Protein AF-A0A845ZPQ0-F1 (afdb_monomer_lite)

Secondary structure (DSSP, 8-state):
--HHHHHHHHHHHHHHHHS-S---S--TTHHHHT-EEEETTEEEEHHHHHHHHHHHHHSSSEEE-TTS-EEEHHHHHHHHHTT-S-TTTSS-EE---HHHHHHTT--SS--EE-HHHHHTSTHHHHHHHHHHHHHTTPPPPHHHHHHHHHHHHHHHHHTTTT-S----BPPSS-TTSPPB-GGGGGGTS-HHHHHHHHHHHHHHHHHHHH-TT--SHHHHHHHHHHHHHHHHH-TTTSPPHHHHHHHHHHHHH-HHHHHHHHHHHHHHHHHHHHHHHTTTS--

Foldseek 3Di:
DPVVVVLVVVVVVVVVVLDPPPDPDDALCPLQQLQWFADPLDTAGVVVVLQVLLCLFQVDQWDADPVRDIDGSSLVLLCQQLVLDPQQFDQRGADQDQVLCVVFVHDNPDGGGGNVSCVVTPLVVLQVVLVVCVVVVHDDDPSSVSSVSSVVSSVSSVCRGNDQFGFRADAAPDLSDGGGGLVCNVVHDPCVLSVQLVVLVVVLSVVCSVPSPSRDNVNSVSSNSNSVSRCVSHVPNRDDSVVNVVNSVCVVSPCVVCVVVVVVVVVVSVVVVVVVVVVPPPD

Radius of gyration: 24.52 Å; chains: 1; bounding box: 54×73×52 Å

pLDDT: mean 88.42, std 12.94, range [41.59, 98.5]

Sequence (283 aa):
MKPLQLLIGLCLGIVILIIPPTQLQPSPLDPLQTLAVQLDGRKKPLDTVARETVAKIHGSTNYRLENNQTLNYLQTYLSLWFNNRDWNQEPFILLTYRPLKEKIGLDLERKYFSFRELVSSNLGAIVLEANQKQADNIELTRDEREALTIEDRLALMLRTVGTDTLPLVPHPSDSKGTWVSILQSQQYYTNEQITPLQQSYQTLKQAYRLDPLLTTLEVGQVAETLHQELAALSPEIYPKDSVLQREVNFSSFRPFSKAWKIYAIALLVLLLGLSFKQFDLYS

Structure (mmCIF, N/CA/C/O backbone):
data_AF-A0A845ZPQ0-F1
#
_entry.id   AF-A0A845ZPQ0-F1
#
loop_
_atom_site.group_PDB
_atom_site.id
_atom_site.type_symbol
_atom_site.label_atom_id
_atom_site.label_alt_id
_atom_site.label_comp_id
_atom_site.label_asym_id
_atom_site.label_entity_id
_atom_site.label_seq_id
_atom_site.pdbx_PDB_ins_code
_atom_site.Cartn_x
_atom_site.Cartn_y
_atom_site.Cartn_z
_atom_site.occupancy
_atom_site.B_iso_or_equiv
_atom_site.auth_seq_id
_atom_site.auth_comp_id
_atom_site.auth_asym_id
_atom_site.auth_atom_id
_atom_site.pdbx_PDB_model_num
ATOM 1 N N . MET A 1 1 ? -15.497 48.420 -22.949 1.00 53.84 1 MET A N 1
ATOM 2 C CA . MET A 1 1 ? -14.969 47.069 -23.262 1.00 53.84 1 MET A CA 1
ATOM 3 C C . MET A 1 1 ? -16.150 46.126 -23.370 1.00 53.84 1 MET A C 1
ATOM 5 O O . MET A 1 1 ? -17.031 46.217 -22.525 1.00 53.84 1 MET A O 1
ATOM 9 N N . LYS A 1 2 ? -16.235 45.298 -24.421 1.00 66.81 2 LYS A N 1
ATOM 10 C CA . LYS A 1 2 ? -17.411 44.433 -24.618 1.00 66.81 2 LYS A CA 1
ATOM 11 C C . LYS A 1 2 ? -17.522 43.483 -23.413 1.00 66.81 2 LYS A C 1
ATOM 13 O O . LYS A 1 2 ? -16.505 42.872 -23.083 1.00 66.81 2 LYS A O 1
ATOM 18 N N . PRO A 1 3 ? -18.696 43.323 -22.775 1.00 64.69 3 PRO A N 1
ATOM 19 C CA . PRO A 1 3 ? -18.861 42.475 -21.585 1.00 64.69 3 PRO A CA 1
ATOM 20 C C . PRO A 1 3 ? -18.338 41.046 -21.812 1.00 64.69 3 PRO A C 1
ATOM 22 O O . PRO A 1 3 ? -17.768 40.439 -20.912 1.00 64.69 3 PRO A O 1
ATOM 25 N N . LEU A 1 4 ? -18.396 40.568 -23.059 1.00 63.53 4 LEU A N 1
ATOM 26 C CA . LEU A 1 4 ? -17.816 39.304 -23.513 1.00 63.53 4 LEU A CA 1
ATOM 27 C C . LEU A 1 4 ? -16.291 39.190 -23.299 1.00 63.53 4 LEU A C 1
ATOM 29 O O . LEU A 1 4 ? -15.809 38.140 -22.893 1.00 63.53 4 LEU A O 1
ATOM 33 N N . GLN A 1 5 ? -15.520 40.255 -23.540 1.00 63.31 5 GLN A N 1
ATOM 34 C CA . GLN A 1 5 ? -14.059 40.250 -23.358 1.00 63.31 5 GLN A CA 1
ATOM 35 C C . GLN A 1 5 ? -13.670 40.217 -21.876 1.00 63.31 5 GLN A C 1
ATOM 37 O O . GLN A 1 5 ? -12.667 39.606 -21.517 1.00 63.31 5 GLN A O 1
ATOM 42 N N . LEU A 1 6 ? -14.485 40.834 -21.016 1.00 68.62 6 LEU A N 1
ATOM 43 C CA . LEU A 1 6 ? -14.285 40.825 -19.568 1.00 68.62 6 LEU A CA 1
ATOM 44 C C . LEU A 1 6 ? -14.625 39.447 -18.981 1.00 68.62 6 LEU A C 1
ATOM 46 O O . LEU A 1 6 ? -13.882 38.941 -18.148 1.00 68.62 6 LEU A O 1
ATOM 50 N N . LEU A 1 7 ? -15.673 38.795 -19.492 1.00 65.12 7 LEU A N 1
ATOM 51 C CA . LEU A 1 7 ? -16.074 37.438 -19.103 1.00 65.12 7 LEU A CA 1
ATOM 52 C C . LEU A 1 7 ? -15.043 36.383 -19.543 1.00 65.12 7 LEU A C 1
ATOM 54 O O . LEU A 1 7 ? -14.657 35.534 -18.745 1.00 65.12 7 LEU A O 1
ATOM 58 N N . ILE A 1 8 ? -14.517 36.490 -20.770 1.00 71.44 8 ILE A N 1
ATOM 59 C CA . ILE A 1 8 ? -13.425 35.632 -21.266 1.00 71.44 8 ILE A CA 1
ATOM 60 C C . ILE A 1 8 ? -12.137 35.860 -20.460 1.00 71.44 8 ILE A C 1
ATOM 62 O O . ILE A 1 8 ? -11.488 34.892 -20.066 1.00 71.44 8 ILE A O 1
ATOM 66 N N . GLY A 1 9 ? -11.787 37.119 -20.172 1.00 70.19 9 GLY A N 1
ATOM 67 C CA . GLY A 1 9 ? -10.622 37.462 -19.353 1.00 70.19 9 GLY A CA 1
ATOM 68 C C . GLY A 1 9 ? -10.728 36.947 -17.915 1.00 70.19 9 GLY A C 1
ATOM 69 O O . GLY A 1 9 ? -9.751 36.437 -17.373 1.00 70.19 9 GLY A O 1
ATOM 70 N N . LEU A 1 10 ? -11.924 36.998 -17.321 1.00 67.81 10 LEU A N 1
ATOM 71 C CA . LEU A 1 10 ? -12.192 36.465 -15.987 1.00 67.81 10 LEU A CA 1
ATOM 72 C C . LEU A 1 10 ? -12.121 34.930 -15.975 1.00 67.81 10 LEU A C 1
ATOM 74 O O . LEU A 1 10 ? -11.462 34.362 -15.109 1.00 67.81 10 LEU A O 1
ATOM 78 N N . CYS A 1 11 ? -12.710 34.253 -16.968 1.00 65.69 11 CYS A N 1
ATOM 79 C CA . CYS A 1 11 ? -12.594 32.801 -17.121 1.00 65.69 11 CYS A CA 1
ATOM 80 C C . CYS A 1 11 ? -11.135 32.350 -17.302 1.00 65.69 11 CYS A C 1
ATOM 82 O O . CYS A 1 11 ? -10.709 31.414 -16.629 1.00 65.69 11 CYS A O 1
ATOM 84 N N . LEU A 1 12 ? -10.348 33.029 -18.145 1.00 67.38 12 LEU A N 1
ATOM 85 C CA . LEU A 1 12 ? -8.919 32.736 -18.330 1.00 67.38 12 LEU A CA 1
ATOM 86 C C . LEU A 1 12 ? -8.101 33.004 -17.058 1.00 67.38 12 LEU A C 1
ATOM 88 O O . LEU A 1 12 ? -7.270 32.178 -16.684 1.00 67.38 12 LEU A O 1
ATOM 92 N N . GLY A 1 13 ? -8.369 34.108 -16.356 1.00 65.50 13 GLY A N 1
ATOM 93 C CA . GLY A 1 13 ? -7.716 34.430 -15.085 1.00 65.50 13 GLY A CA 1
ATOM 94 C C . GLY A 1 13 ? -8.013 33.406 -13.987 1.00 65.50 13 GLY A C 1
ATOM 95 O O . GLY A 1 13 ? -7.122 33.035 -13.226 1.00 65.50 13 GLY A O 1
ATOM 96 N N . ILE A 1 14 ? -9.239 32.878 -13.944 1.00 64.81 14 ILE A N 1
ATOM 97 C CA . ILE A 1 14 ? -9.632 31.830 -12.998 1.00 64.81 14 ILE A CA 1
ATOM 98 C C . ILE A 1 14 ? -8.988 30.480 -13.348 1.00 64.81 14 ILE A C 1
ATOM 100 O O . ILE A 1 14 ? -8.554 29.767 -12.445 1.00 64.81 14 ILE A O 1
ATOM 104 N N . VAL A 1 15 ? -8.866 30.135 -14.635 1.00 62.09 15 VAL A N 1
ATOM 105 C CA . VAL A 1 15 ? -8.145 28.925 -15.074 1.00 62.09 15 VAL A CA 1
ATOM 106 C C . VAL A 1 15 ? -6.680 28.972 -14.628 1.00 62.09 15 VAL A C 1
ATOM 108 O O . VAL A 1 15 ? -6.173 27.975 -14.117 1.00 62.09 15 VAL A O 1
ATOM 111 N N . ILE A 1 16 ? -6.027 30.135 -14.724 1.00 59.47 16 ILE A N 1
ATOM 112 C CA . ILE A 1 16 ? -4.646 30.338 -14.255 1.00 59.47 16 ILE A CA 1
ATOM 113 C C . ILE A 1 16 ? -4.545 30.227 -12.722 1.00 59.47 16 ILE A C 1
ATOM 115 O O . ILE A 1 16 ? -3.589 29.652 -12.214 1.00 59.47 16 ILE A O 1
ATOM 119 N N . LEU A 1 17 ? -5.546 30.701 -11.972 1.00 57.03 17 LEU A N 1
ATOM 120 C CA . LEU A 1 17 ? -5.576 30.625 -10.501 1.00 57.03 17 LEU A CA 1
ATOM 121 C C . LEU A 1 17 ? -5.825 29.207 -9.949 1.00 57.03 17 LEU A C 1
ATOM 123 O O . LEU A 1 17 ? -5.511 28.932 -8.791 1.00 57.03 17 LEU A O 1
ATOM 127 N N . ILE A 1 18 ? -6.396 28.306 -10.755 1.00 58.09 18 ILE A N 1
ATOM 128 C CA . ILE A 1 18 ? -6.691 26.915 -10.364 1.00 58.09 18 ILE A CA 1
ATOM 129 C C . ILE A 1 18 ? -5.504 25.973 -10.642 1.00 58.09 18 ILE A C 1
A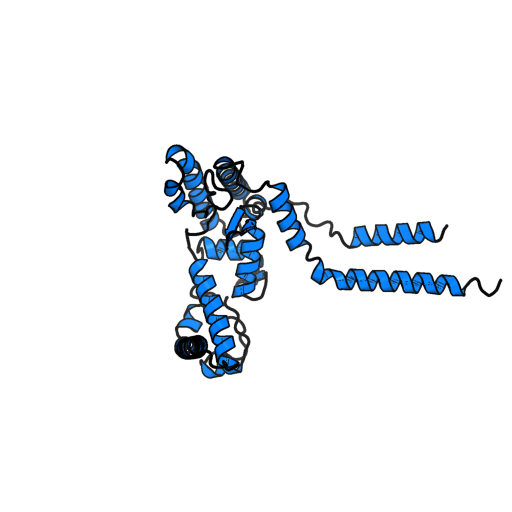TOM 131 O O . ILE A 1 18 ? -5.444 24.885 -10.057 1.00 58.09 18 ILE A O 1
ATOM 135 N N . ILE A 1 19 ? -4.549 26.380 -11.486 1.00 53.81 19 ILE A N 1
ATOM 136 C CA . ILE A 1 19 ? -3.322 25.627 -11.770 1.00 53.81 19 ILE A CA 1
ATOM 137 C C . ILE A 1 19 ? -2.217 26.164 -10.845 1.00 53.81 19 ILE A C 1
ATOM 139 O O . ILE A 1 19 ? -1.648 27.216 -11.129 1.00 53.81 19 ILE A O 1
ATOM 143 N N . PRO A 1 20 ? -1.902 25.501 -9.717 1.00 50.31 20 PRO A N 1
ATOM 144 C CA . PRO A 1 20 ? -0.792 25.943 -8.886 1.00 50.31 20 PRO A CA 1
ATOM 145 C C . PRO A 1 20 ? 0.520 25.842 -9.690 1.00 50.31 20 PRO A C 1
ATOM 147 O O . PRO A 1 20 ? 0.783 24.786 -10.267 1.00 50.31 20 PRO A O 1
ATOM 150 N N . PRO A 1 21 ? 1.375 26.882 -9.710 1.00 46.81 21 PRO A N 1
ATOM 151 C CA . PRO A 1 21 ? 2.660 26.862 -10.422 1.00 46.81 21 PRO A CA 1
ATOM 152 C C . PRO A 1 21 ? 3.730 25.962 -9.767 1.00 46.81 21 PRO A C 1
ATOM 154 O O . PRO A 1 21 ? 4.903 26.020 -10.120 1.00 46.81 21 PRO A O 1
ATOM 157 N N . THR A 1 22 ? 3.358 25.115 -8.810 1.00 45.69 22 THR A N 1
ATOM 158 C CA . THR A 1 22 ? 4.279 24.336 -7.975 1.00 45.69 22 THR A CA 1
ATOM 159 C C . THR A 1 22 ? 4.186 22.836 -8.256 1.00 45.69 22 THR A C 1
ATOM 161 O O . THR A 1 22 ? 3.804 22.064 -7.383 1.00 45.69 22 THR A O 1
ATOM 164 N N . GLN A 1 23 ? 4.538 22.410 -9.475 1.00 50.41 23 GLN A N 1
ATOM 165 C CA . GLN A 1 23 ? 4.791 20.993 -9.820 1.00 50.41 23 GLN A CA 1
ATOM 166 C C . GLN A 1 23 ? 5.894 20.820 -10.887 1.00 50.41 23 GLN A C 1
ATOM 168 O O . GLN A 1 23 ? 5.894 19.843 -11.622 1.00 50.41 23 GLN A O 1
ATOM 173 N N . LEU A 1 24 ? 6.822 21.775 -11.027 1.00 50.56 24 LEU A N 1
ATOM 174 C CA . LEU A 1 24 ? 7.826 21.747 -12.108 1.00 50.56 24 LEU A CA 1
ATOM 175 C C . LEU A 1 24 ? 9.214 21.248 -11.683 1.00 50.56 24 LEU A C 1
ATOM 177 O O . LEU A 1 24 ? 10.118 21.216 -12.513 1.00 50.56 24 LEU A O 1
ATOM 181 N N . GLN A 1 25 ? 9.408 20.871 -10.416 1.00 53.88 25 GLN A N 1
ATOM 182 C CA . GLN A 1 25 ? 10.648 20.216 -10.002 1.00 53.88 25 GLN A CA 1
ATOM 183 C C . GLN A 1 25 ? 10.452 18.700 -10.065 1.00 53.88 25 GLN A C 1
ATOM 185 O O . GLN A 1 25 ? 9.616 18.195 -9.311 1.00 53.88 25 GLN A O 1
ATOM 190 N N . PRO A 1 26 ? 11.181 17.992 -10.948 1.00 64.12 26 PRO A N 1
ATOM 191 C CA . PRO A 1 26 ? 11.085 16.545 -11.034 1.00 64.12 26 PRO A CA 1
ATOM 192 C C . PRO A 1 26 ? 11.537 15.935 -9.707 1.00 64.12 26 PRO A C 1
ATOM 194 O O . PRO A 1 26 ? 12.612 16.256 -9.191 1.00 64.12 26 PRO A O 1
ATOM 197 N N . SER A 1 27 ? 10.694 15.087 -9.129 1.00 75.50 27 SER A N 1
ATOM 198 C CA . SER A 1 27 ? 11.065 14.291 -7.970 1.00 75.50 27 SER A CA 1
ATOM 199 C C . SER A 1 27 ? 11.910 13.106 -8.439 1.00 75.50 27 SER A C 1
ATOM 201 O O . SER A 1 27 ? 11.563 12.481 -9.442 1.00 75.50 27 SER A O 1
ATOM 203 N N . PRO A 1 28 ? 12.946 12.688 -7.686 1.00 77.12 28 PRO A N 1
ATOM 204 C CA . PRO A 1 28 ? 13.611 11.406 -7.932 1.00 77.12 28 PRO A CA 1
ATOM 205 C C . PRO A 1 28 ? 12.646 10.204 -7.911 1.00 77.12 28 PRO A C 1
ATOM 207 O O . PRO A 1 28 ? 12.987 9.127 -8.385 1.00 77.12 28 PRO A O 1
ATOM 210 N N . LEU A 1 29 ? 11.433 10.381 -7.372 1.00 80.88 29 LEU A N 1
ATOM 211 C CA . LEU A 1 29 ? 10.376 9.373 -7.320 1.00 80.88 29 LEU A CA 1
ATOM 212 C C . LEU A 1 29 ? 9.470 9.333 -8.551 1.00 80.88 29 LEU A C 1
ATOM 214 O O . LEU A 1 29 ? 8.640 8.429 -8.641 1.00 80.88 29 LEU A O 1
ATOM 218 N N . ASP A 1 30 ? 9.570 10.298 -9.463 1.00 84.56 30 ASP A N 1
ATOM 219 C CA . ASP A 1 30 ? 8.660 10.393 -10.607 1.00 84.56 30 ASP A CA 1
ATOM 220 C C . ASP A 1 30 ? 8.684 9.134 -11.494 1.00 84.56 30 ASP A C 1
ATOM 222 O O . ASP A 1 30 ? 7.599 8.649 -11.820 1.00 84.56 30 ASP A O 1
ATOM 226 N N . PRO A 1 31 ? 9.845 8.505 -11.787 1.00 88.50 31 PRO A N 1
ATOM 227 C CA . PRO A 1 31 ? 9.864 7.239 -12.527 1.00 88.50 31 PRO A CA 1
ATOM 228 C C . PRO A 1 31 ? 9.135 6.099 -11.802 1.00 88.50 31 PRO A C 1
ATOM 230 O O . PRO A 1 31 ? 8.524 5.234 -12.429 1.00 88.50 31 PRO A O 1
ATOM 233 N N . LEU A 1 32 ? 9.143 6.108 -10.462 1.00 91.25 32 LEU A N 1
ATOM 234 C CA . LEU A 1 32 ? 8.421 5.110 -9.672 1.00 91.25 32 LEU A CA 1
ATOM 235 C C . LEU A 1 32 ? 6.911 5.323 -9.733 1.00 91.25 32 LEU A C 1
ATOM 237 O O . LEU A 1 32 ? 6.176 4.343 -9.683 1.00 91.25 32 LEU A O 1
ATOM 241 N N . GLN A 1 33 ? 6.426 6.564 -9.852 1.00 93.00 33 GLN A N 1
ATOM 242 C CA . GLN A 1 33 ? 4.985 6.847 -9.900 1.00 93.00 33 GLN A CA 1
ATOM 243 C C . GLN A 1 33 ? 4.301 6.116 -11.056 1.00 93.00 33 GLN A C 1
ATOM 245 O O . GLN A 1 33 ? 3.176 5.641 -10.886 1.00 93.00 33 GLN A O 1
ATOM 250 N N . THR A 1 34 ? 4.977 5.994 -12.200 1.00 94.50 34 THR A N 1
ATOM 251 C CA . THR A 1 34 ? 4.449 5.342 -13.401 1.00 94.50 34 THR A CA 1
ATOM 252 C C . THR A 1 34 ? 4.838 3.885 -13.563 1.00 94.50 34 THR A C 1
ATOM 254 O O . THR A 1 34 ? 4.471 3.300 -14.572 1.00 94.50 34 THR A O 1
ATOM 257 N N . LEU A 1 35 ? 5.477 3.245 -12.582 1.00 95.50 35 LEU A N 1
ATOM 258 C CA . LEU A 1 35 ? 5.621 1.788 -12.614 1.00 95.50 35 LEU A CA 1
ATOM 259 C C . LEU A 1 35 ? 4.241 1.129 -12.703 1.00 95.50 35 LEU A C 1
ATOM 261 O O . LEU A 1 35 ? 3.376 1.364 -11.856 1.00 95.50 35 LEU A O 1
ATOM 265 N N . ALA A 1 36 ? 4.013 0.324 -13.737 1.00 96.75 36 ALA A N 1
ATOM 266 C CA . ALA A 1 36 ? 2.747 -0.368 -13.906 1.00 96.75 36 ALA A CA 1
ATOM 267 C C . ALA A 1 36 ? 2.669 -1.560 -12.945 1.00 96.75 36 ALA A C 1
ATOM 269 O O . ALA A 1 36 ? 3.572 -2.388 -12.873 1.00 96.75 36 ALA A O 1
ATOM 270 N N . VAL A 1 37 ? 1.555 -1.659 -12.229 1.00 97.06 37 VAL A N 1
ATOM 271 C CA . VAL A 1 37 ? 1.227 -2.766 -11.330 1.00 97.06 37 VAL A CA 1
ATOM 272 C C . VAL A 1 37 ? -0.102 -3.358 -11.775 1.00 97.06 37 VAL A C 1
ATOM 274 O O . VAL A 1 37 ? -1.060 -2.614 -12.018 1.00 97.06 37 VAL A O 1
ATOM 277 N N . GLN A 1 38 ? -0.204 -4.684 -11.853 1.00 97.00 38 GLN A N 1
ATOM 278 C CA . GLN A 1 38 ?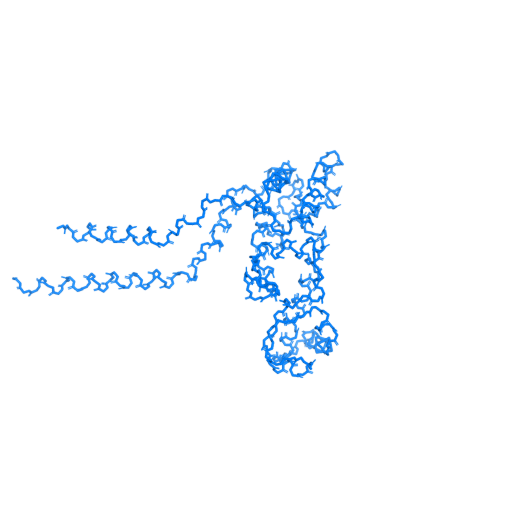 -1.477 -5.338 -12.154 1.00 97.00 38 GLN A CA 1
ATOM 279 C C . GLN A 1 38 ? -2.187 -5.799 -10.877 1.00 97.00 38 GLN A C 1
ATOM 281 O O . GLN A 1 38 ? -1.789 -6.777 -10.262 1.00 97.00 38 GLN A O 1
ATOM 286 N N . LEU A 1 39 ? -3.292 -5.157 -10.503 1.00 94.19 39 LEU A N 1
ATOM 287 C CA . LEU A 1 39 ? -4.151 -5.617 -9.404 1.00 94.19 39 LEU A CA 1
ATOM 288 C C . LEU A 1 39 ? -5.559 -5.870 -9.937 1.00 94.19 39 LEU A C 1
ATOM 290 O O . LEU A 1 39 ? -6.090 -5.044 -10.679 1.00 94.19 39 LEU A O 1
ATOM 294 N N . ASP A 1 40 ? -6.144 -7.016 -9.584 1.00 89.25 40 ASP A N 1
ATOM 295 C CA . ASP A 1 40 ? -7.476 -7.443 -10.038 1.00 89.25 40 ASP A CA 1
ATOM 296 C C . ASP A 1 40 ? -7.620 -7.407 -11.576 1.00 89.25 40 ASP A C 1
ATOM 298 O O . ASP A 1 40 ? -8.627 -6.974 -12.134 1.00 89.25 40 ASP A O 1
ATOM 302 N N . GLY A 1 41 ? -6.548 -7.780 -12.289 1.00 90.06 41 GLY A N 1
ATOM 303 C CA . GLY A 1 41 ? -6.457 -7.738 -13.755 1.00 90.06 41 GLY A CA 1
ATOM 304 C C . GLY A 1 41 ? -6.254 -6.338 -14.358 1.00 90.06 41 GLY A C 1
ATOM 305 O O . GLY A 1 41 ? -5.842 -6.223 -15.518 1.00 90.06 41 GLY A O 1
ATOM 306 N N . ARG A 1 42 ? -6.464 -5.264 -13.585 1.00 94.00 42 ARG A N 1
ATOM 307 C CA . ARG A 1 42 ? -6.256 -3.874 -14.013 1.00 94.00 42 ARG A CA 1
ATOM 308 C C . ARG A 1 42 ? -4.794 -3.464 -13.845 1.00 94.00 42 ARG A C 1
ATOM 310 O O . ARG A 1 42 ? -4.235 -3.556 -12.759 1.00 94.00 42 ARG A O 1
ATOM 317 N N . LYS A 1 43 ? -4.209 -2.925 -14.916 1.00 95.50 43 LYS A N 1
ATOM 318 C CA . LYS A 1 43 ? -2.871 -2.316 -14.923 1.00 95.50 43 LYS A CA 1
ATOM 319 C C . LYS A 1 43 ? -3.004 -0.856 -14.491 1.00 95.50 43 LYS A C 1
ATOM 321 O O . LYS A 1 43 ? -3.672 -0.087 -15.182 1.00 95.50 43 LYS A O 1
ATOM 326 N N . LYS A 1 44 ? -2.430 -0.490 -13.350 1.00 95.69 44 LYS A N 1
ATOM 327 C CA . LYS A 1 44 ? -2.473 0.872 -12.801 1.00 95.69 44 LYS A CA 1
ATOM 328 C C . LYS A 1 44 ? -1.081 1.343 -12.386 1.00 95.69 44 LYS A C 1
ATOM 330 O O . LYS A 1 44 ? -0.254 0.507 -12.028 1.00 95.69 44 LYS A O 1
ATOM 335 N N . PRO A 1 45 ? -0.810 2.656 -12.433 1.00 97.00 45 PRO A N 1
ATOM 336 C CA . PRO A 1 45 ? 0.445 3.206 -11.946 1.00 97.00 45 PRO A CA 1
ATOM 337 C C . PRO A 1 45 ? 0.605 2.958 -10.442 1.00 97.00 45 PRO A C 1
ATOM 339 O O . PRO A 1 45 ? -0.372 2.999 -9.680 1.00 97.00 45 PRO A O 1
ATOM 342 N N . LEU A 1 46 ? 1.849 2.772 -10.008 1.00 96.31 46 LEU A N 1
ATOM 343 C CA . LEU A 1 46 ? 2.219 2.614 -8.608 1.00 96.31 46 LEU A CA 1
ATOM 344 C C . LEU A 1 46 ? 1.762 3.805 -7.760 1.00 96.31 46 LEU A C 1
ATOM 346 O O . LEU A 1 46 ? 1.383 3.597 -6.613 1.00 96.31 46 LEU A O 1
ATOM 350 N N . ASP A 1 47 ? 1.695 5.023 -8.316 1.00 95.38 47 ASP A N 1
ATOM 351 C CA . ASP A 1 47 ? 1.091 6.188 -7.645 1.00 95.38 47 ASP A CA 1
ATOM 352 C C . ASP A 1 47 ? -0.310 5.881 -7.100 1.00 95.38 47 ASP A C 1
ATOM 354 O O . ASP A 1 47 ? -0.623 6.160 -5.939 1.00 95.38 47 ASP A O 1
ATOM 358 N N . THR A 1 48 ? -1.148 5.271 -7.941 1.00 94.88 48 THR A N 1
ATOM 359 C CA . THR 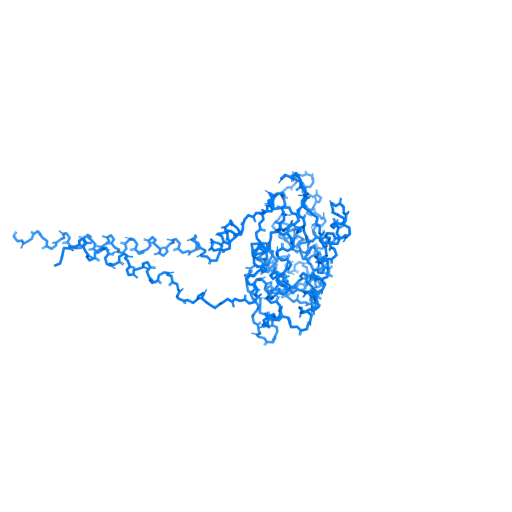A 1 48 ? -2.536 4.952 -7.599 1.00 94.88 48 THR A CA 1
ATOM 360 C C . THR A 1 48 ? -2.581 3.815 -6.591 1.00 94.88 48 THR A C 1
ATOM 362 O O . THR A 1 48 ? -3.276 3.934 -5.584 1.00 94.88 48 THR A O 1
ATOM 365 N N . VAL A 1 49 ? -1.780 2.761 -6.789 1.00 96.62 49 VAL A N 1
ATOM 366 C CA . VAL A 1 49 ? -1.666 1.650 -5.827 1.00 96.62 49 VAL A CA 1
ATOM 367 C C . VAL A 1 49 ? -1.231 2.150 -4.450 1.00 96.62 49 VAL A C 1
ATOM 369 O O . VAL A 1 49 ? -1.861 1.814 -3.447 1.00 96.62 49 VAL A O 1
ATOM 372 N N . ALA A 1 50 ? -0.193 2.984 -4.395 1.00 96.56 50 ALA A N 1
ATOM 373 C CA . ALA A 1 50 ? 0.343 3.549 -3.166 1.00 96.56 50 ALA A CA 1
ATOM 374 C C . ALA A 1 50 ? -0.693 4.420 -2.453 1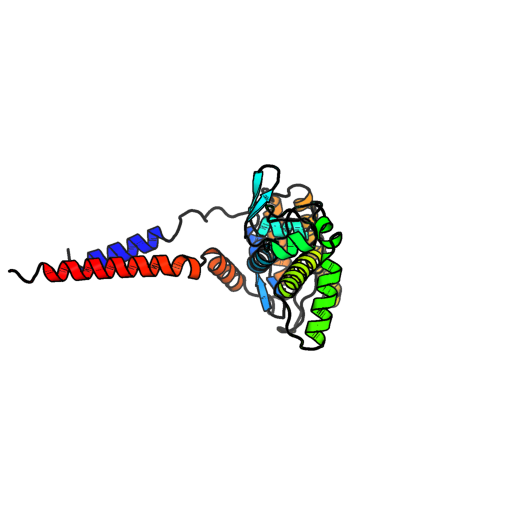.00 96.56 50 ALA A C 1
ATOM 376 O O . ALA A 1 50 ? -0.938 4.257 -1.256 1.00 96.56 50 ALA A O 1
ATOM 377 N N . ARG A 1 51 ? -1.349 5.316 -3.199 1.00 95.94 51 ARG A N 1
ATOM 378 C CA . ARG A 1 51 ? -2.389 6.203 -2.672 1.00 95.94 51 ARG A CA 1
ATOM 379 C C 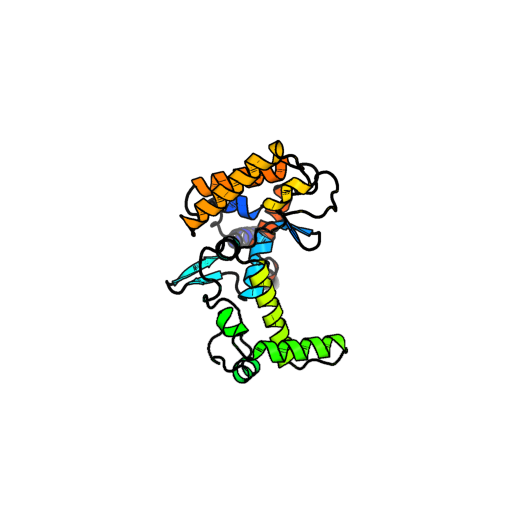. ARG A 1 51 ? -3.566 5.420 -2.103 1.00 95.94 51 ARG A C 1
ATOM 381 O O . ARG A 1 51 ? -3.979 5.708 -0.983 1.00 95.94 51 ARG A O 1
ATOM 388 N N . GLU A 1 52 ? -4.100 4.464 -2.861 1.00 95.88 52 GLU A N 1
ATOM 389 C CA . GLU A 1 52 ? -5.225 3.617 -2.450 1.00 95.88 52 GLU A CA 1
ATOM 390 C C . GLU A 1 52 ? -4.860 2.779 -1.221 1.00 95.88 52 GLU A C 1
ATOM 392 O O . GLU A 1 52 ? -5.622 2.736 -0.256 1.00 95.88 52 GLU A O 1
ATOM 397 N N . THR A 1 53 ? -3.673 2.166 -1.221 1.00 97.69 53 THR A N 1
ATOM 398 C CA . THR A 1 53 ? -3.206 1.298 -0.133 1.00 97.69 53 THR A CA 1
ATOM 399 C C . THR A 1 53 ? -3.041 2.071 1.169 1.00 97.69 53 THR A C 1
ATOM 401 O O . THR A 1 53 ? -3.638 1.713 2.186 1.00 97.69 53 THR A O 1
ATOM 404 N N . VAL A 1 54 ? -2.286 3.173 1.138 1.00 98.12 54 VAL A N 1
ATOM 405 C CA . VAL A 1 54 ? -2.042 3.996 2.328 1.00 98.12 54 VAL A CA 1
ATOM 406 C C . VAL A 1 54 ? -3.343 4.627 2.821 1.00 98.12 54 VAL A C 1
ATOM 408 O O . VAL A 1 54 ? -3.619 4.583 4.016 1.00 98.12 54 VAL A O 1
ATOM 411 N N . ALA A 1 55 ? -4.201 5.128 1.926 1.00 97.44 55 ALA A N 1
ATOM 412 C CA . ALA A 1 55 ? -5.502 5.661 2.323 1.00 97.44 55 ALA A CA 1
ATOM 413 C C . ALA A 1 55 ? -6.426 4.585 2.920 1.00 97.44 55 ALA A C 1
ATOM 415 O O . ALA A 1 55 ? -7.162 4.888 3.856 1.00 97.44 55 ALA A O 1
ATOM 416 N N . LYS A 1 56 ? -6.389 3.334 2.442 1.00 98.06 56 LYS A N 1
ATOM 417 C CA . LYS A 1 56 ? -7.217 2.250 2.997 1.00 98.06 56 LYS A CA 1
ATOM 418 C C . LYS A 1 56 ? -6.762 1.844 4.406 1.00 98.06 56 LYS A C 1
ATOM 420 O O . LYS A 1 56 ? -7.619 1.664 5.273 1.00 98.06 56 LYS A O 1
ATOM 425 N N . ILE A 1 57 ? -5.450 1.753 4.658 1.00 98.44 57 ILE A N 1
ATOM 426 C CA . ILE A 1 57 ? -4.899 1.391 5.981 1.00 98.44 57 ILE A CA 1
ATOM 427 C C . ILE A 1 57 ? -4.981 2.567 6.972 1.00 98.44 57 ILE A C 1
ATOM 429 O O . ILE A 1 57 ? -5.489 2.413 8.084 1.00 98.44 57 ILE A O 1
ATOM 433 N N . HIS A 1 58 ? -4.488 3.739 6.564 1.00 98.06 58 HIS A N 1
ATOM 434 C CA . HIS A 1 58 ? -4.271 4.901 7.431 1.00 98.06 58 HIS A CA 1
ATOM 435 C C . HIS A 1 58 ? -5.404 5.939 7.364 1.00 98.06 58 HIS A C 1
ATOM 437 O O . HIS A 1 58 ? -5.520 6.797 8.227 1.00 98.06 58 HIS A O 1
ATOM 443 N N . GLY A 1 59 ? -6.259 5.920 6.340 1.00 96.62 59 GLY A N 1
ATOM 444 C CA . GLY A 1 59 ? -7.326 6.919 6.162 1.00 96.62 59 GLY A CA 1
ATOM 445 C C . GLY A 1 59 ? -6.864 8.297 5.679 1.00 96.62 59 GLY A C 1
ATOM 446 O O . GLY A 1 59 ? -7.685 9.200 5.526 1.00 96.62 59 GLY A O 1
ATOM 447 N N . SER A 1 60 ? -5.569 8.480 5.420 1.00 94.81 60 SER A N 1
ATOM 448 C CA . SER A 1 60 ? -4.966 9.722 4.927 1.00 94.81 60 SER A CA 1
ATOM 449 C C . SER A 1 60 ? -3.889 9.405 3.890 1.00 94.81 60 SER A C 1
ATOM 451 O O . SER A 1 60 ? -3.274 8.347 3.936 1.00 94.81 60 SER A O 1
ATOM 453 N N . THR A 1 61 ? -3.633 10.331 2.959 1.00 93.38 61 THR A N 1
ATOM 454 C CA . THR A 1 61 ? -2.532 10.220 1.980 1.00 93.38 61 THR A CA 1
ATOM 455 C C . THR A 1 61 ? -1.209 10.792 2.491 1.00 93.38 61 THR A C 1
ATOM 457 O O . THR A 1 61 ? -0.272 10.925 1.713 1.00 93.38 61 THR A O 1
ATOM 460 N N . ASN A 1 62 ? -1.159 11.210 3.752 1.00 94.44 62 ASN A N 1
ATOM 461 C CA . ASN A 1 62 ? 0.041 11.679 4.432 1.00 94.44 62 ASN A CA 1
ATOM 462 C C . ASN A 1 62 ? 0.121 11.001 5.794 1.00 94.44 62 ASN A C 1
ATOM 464 O O . ASN A 1 62 ? -0.901 10.904 6.481 1.00 94.44 62 ASN A O 1
ATOM 468 N N . TYR A 1 63 ? 1.325 10.605 6.181 1.00 94.69 63 TYR A N 1
ATOM 469 C CA . TYR A 1 63 ? 1.619 9.963 7.452 1.00 94.69 63 TYR A CA 1
ATOM 470 C C . TYR A 1 63 ? 2.669 10.780 8.206 1.00 94.69 63 TYR A C 1
ATOM 472 O O . TYR A 1 63 ? 3.735 11.083 7.668 1.00 94.69 63 TYR A O 1
ATOM 480 N N . ARG A 1 64 ? 2.350 11.178 9.441 1.00 94.25 64 ARG A N 1
ATOM 481 C CA . ARG A 1 64 ? 3.254 11.938 10.310 1.00 94.25 64 ARG A CA 1
ATOM 482 C C . ARG A 1 64 ? 3.969 10.979 11.255 1.00 94.25 64 ARG A C 1
ATOM 484 O O . ARG A 1 64 ? 3.317 10.288 12.030 1.00 94.25 64 ARG A O 1
ATOM 491 N N . LEU A 1 65 ? 5.291 10.984 11.185 1.00 89.38 65 LEU A N 1
ATOM 492 C CA . LEU A 1 65 ? 6.189 10.231 12.050 1.00 89.38 65 LEU A CA 1
ATOM 493 C C . LEU A 1 65 ? 6.323 10.896 13.426 1.00 89.38 65 LEU A C 1
ATOM 495 O O . LEU A 1 65 ? 6.061 12.093 13.582 1.00 89.38 65 LEU A O 1
ATOM 499 N N . GLU A 1 66 ? 6.800 10.136 14.413 1.00 86.19 66 GLU A N 1
ATOM 500 C CA . GLU A 1 66 ? 7.047 10.634 15.776 1.00 86.19 66 GLU A CA 1
ATOM 501 C C . GLU A 1 66 ? 8.038 11.807 15.810 1.00 86.19 66 GLU A C 1
ATOM 503 O O . GLU A 1 66 ? 7.865 12.758 16.568 1.00 86.19 66 GLU A O 1
ATOM 508 N N . ASN A 1 67 ? 9.027 11.806 14.913 1.00 85.50 67 ASN A N 1
ATOM 509 C CA . ASN A 1 67 ? 9.998 12.893 14.752 1.00 85.50 67 ASN A CA 1
ATOM 510 C C . ASN A 1 67 ? 9.423 14.144 14.042 1.00 85.50 67 ASN A C 1
ATOM 512 O O . ASN A 1 67 ? 10.183 15.002 13.598 1.00 85.50 67 ASN A O 1
ATOM 516 N N . ASN A 1 68 ? 8.094 14.253 13.910 1.00 87.62 68 ASN A N 1
ATOM 517 C CA . ASN A 1 68 ? 7.347 15.305 13.206 1.00 87.62 68 ASN A CA 1
ATOM 518 C C . ASN A 1 68 ? 7.546 15.384 11.688 1.00 87.62 68 ASN A C 1
ATOM 520 O O . ASN A 1 68 ? 6.930 16.236 11.037 1.00 87.62 68 ASN A O 1
ATOM 524 N N . GLN A 1 69 ? 8.332 14.490 11.099 1.00 89.25 69 GLN A N 1
ATOM 525 C CA . GLN A 1 69 ? 8.444 14.399 9.656 1.00 89.25 69 GLN A CA 1
ATOM 526 C C . GLN A 1 69 ? 7.141 13.868 9.049 1.00 89.25 69 GLN A C 1
ATOM 528 O O . GLN A 1 69 ? 6.498 12.975 9.595 1.00 89.25 69 GLN A O 1
ATOM 533 N N . THR A 1 70 ? 6.736 14.420 7.906 1.00 91.69 70 THR A N 1
ATOM 534 C CA . THR A 1 70 ? 5.553 13.957 7.172 1.00 91.69 70 THR A CA 1
ATOM 535 C C . THR A 1 70 ? 5.984 13.269 5.888 1.00 91.69 70 THR A C 1
ATOM 537 O O . THR A 1 70 ? 6.668 13.871 5.065 1.00 91.69 70 THR A O 1
ATOM 540 N N . LEU A 1 71 ? 5.565 12.019 5.726 1.00 91.94 71 LEU A N 1
ATOM 541 C CA . LEU A 1 71 ? 5.712 11.251 4.499 1.00 91.94 71 LEU A CA 1
ATOM 542 C C . LEU A 1 71 ? 4.430 11.373 3.677 1.00 91.94 71 LEU A C 1
ATOM 544 O O . LEU A 1 71 ? 3.324 11.277 4.219 1.00 91.94 71 LEU A O 1
ATOM 548 N N . ASN A 1 72 ? 4.568 11.566 2.368 1.00 92.31 72 ASN A N 1
ATOM 549 C CA . ASN A 1 72 ? 3.436 11.416 1.458 1.00 92.31 72 ASN A CA 1
ATOM 550 C C . ASN A 1 72 ? 3.131 9.924 1.212 1.00 92.31 72 ASN A C 1
ATOM 552 O O . ASN A 1 72 ? 3.944 9.052 1.510 1.00 92.31 72 ASN A O 1
ATOM 556 N N . TYR A 1 73 ? 1.968 9.627 0.633 1.00 94.50 73 TYR A N 1
ATOM 557 C CA . TYR A 1 73 ? 1.508 8.261 0.356 1.00 94.50 73 TYR A CA 1
ATOM 558 C C . TYR A 1 73 ? 2.523 7.399 -0.408 1.00 94.50 73 TYR A C 1
ATOM 560 O O . TYR A 1 73 ? 2.617 6.212 -0.120 1.00 94.50 73 TYR A O 1
ATOM 568 N N . LEU A 1 74 ? 3.283 7.960 -1.355 1.00 93.06 74 LEU A N 1
ATOM 569 C CA . LEU A 1 74 ? 4.270 7.195 -2.113 1.00 93.06 74 LEU A CA 1
ATOM 570 C C . LEU A 1 74 ? 5.459 6.835 -1.222 1.00 93.06 74 LEU A C 1
ATOM 572 O O . LEU A 1 74 ? 5.824 5.669 -1.137 1.00 93.06 74 LEU A O 1
ATOM 576 N N . GLN A 1 75 ? 5.999 7.801 -0.478 1.00 92.06 75 GLN A N 1
ATOM 577 C CA . GLN A 1 75 ? 7.074 7.562 0.491 1.00 92.06 75 GLN A CA 1
ATOM 578 C C . GLN A 1 75 ? 6.649 6.564 1.577 1.00 92.06 75 GLN A C 1
ATOM 580 O O . GLN A 1 75 ? 7.411 5.665 1.924 1.00 92.06 75 GLN A O 1
ATOM 585 N N . THR A 1 76 ? 5.421 6.682 2.091 1.00 94.62 76 THR A N 1
ATOM 586 C CA . THR A 1 76 ? 4.852 5.735 3.059 1.00 94.62 76 THR A CA 1
ATOM 587 C C . THR A 1 76 ? 4.699 4.341 2.457 1.00 94.62 76 THR A C 1
ATOM 589 O O . THR A 1 76 ? 5.071 3.361 3.096 1.00 94.62 76 THR A O 1
ATOM 592 N N . TYR A 1 77 ? 4.191 4.232 1.228 1.00 95.50 77 TYR A N 1
ATOM 593 C CA . TYR A 1 77 ? 4.040 2.945 0.556 1.00 95.50 77 TYR A CA 1
ATOM 594 C C . TYR A 1 77 ? 5.388 2.272 0.294 1.00 95.50 77 TYR A C 1
ATOM 596 O O . TYR A 1 77 ? 5.529 1.092 0.584 1.00 95.50 77 TYR A O 1
ATOM 604 N N . LEU A 1 78 ? 6.393 3.007 -0.187 1.00 92.94 78 LEU A N 1
ATOM 605 C CA . LEU A 1 78 ? 7.748 2.474 -0.371 1.00 92.94 78 LEU A CA 1
ATOM 606 C C . LEU A 1 78 ? 8.357 2.032 0.970 1.00 92.94 78 LEU A C 1
ATOM 608 O O . LEU A 1 78 ? 9.010 0.994 1.038 1.00 92.94 78 LEU A O 1
ATOM 612 N N . SER A 1 79 ? 8.067 2.761 2.052 1.00 93.12 79 SER A N 1
ATOM 613 C CA . SER A 1 79 ? 8.475 2.402 3.415 1.00 93.12 79 SER A CA 1
ATOM 614 C C . SER A 1 79 ? 7.845 1.090 3.888 1.00 93.12 79 SER A C 1
ATOM 616 O O . SER A 1 79 ? 8.542 0.269 4.489 1.00 93.12 79 SER A O 1
ATOM 618 N N . LEU A 1 80 ? 6.562 0.859 3.581 1.00 94.94 80 LEU A N 1
ATOM 619 C CA . LEU A 1 80 ? 5.883 -0.428 3.789 1.00 94.94 80 LEU A CA 1
ATOM 620 C C . LEU A 1 80 ? 6.524 -1.514 2.917 1.00 94.94 80 LEU A C 1
ATOM 622 O O . LEU A 1 80 ? 7.026 -2.510 3.434 1.00 94.94 80 LEU A O 1
ATOM 626 N N . TRP A 1 81 ? 6.558 -1.296 1.604 1.00 94.19 81 TRP A N 1
ATOM 627 C CA . TRP A 1 81 ? 6.973 -2.286 0.615 1.00 94.19 81 TRP A CA 1
ATOM 628 C C . TRP A 1 81 ? 8.407 -2.779 0.833 1.00 94.19 81 TRP A C 1
ATOM 630 O O . TRP A 1 81 ? 8.646 -3.983 0.867 1.00 94.19 81 TRP A O 1
ATOM 640 N N . PHE A 1 82 ? 9.353 -1.876 1.094 1.00 91.75 82 PHE A N 1
ATOM 641 C CA . PHE A 1 82 ? 10.742 -2.240 1.385 1.00 91.75 82 PHE A CA 1
ATOM 642 C C . PHE A 1 82 ? 11.020 -2.546 2.861 1.00 91.75 82 PHE A C 1
ATOM 644 O O . PHE A 1 82 ? 12.151 -2.904 3.196 1.00 91.75 82 PHE A O 1
ATOM 651 N N . ASN A 1 83 ? 10.002 -2.445 3.724 1.00 92.25 83 ASN A N 1
ATOM 652 C CA . ASN A 1 83 ? 10.055 -2.759 5.151 1.00 92.25 83 ASN A CA 1
ATOM 653 C C . ASN A 1 83 ? 11.271 -2.139 5.864 1.00 92.25 83 ASN A C 1
ATOM 655 O O . ASN A 1 83 ? 12.103 -2.839 6.440 1.00 92.25 83 ASN A O 1
ATOM 659 N N . ASN A 1 84 ? 11.413 -0.815 5.780 1.00 88.50 84 ASN A N 1
ATOM 660 C CA . ASN A 1 84 ? 12.571 -0.091 6.330 1.00 88.50 84 ASN A CA 1
ATOM 661 C C . ASN A 1 84 ? 12.397 0.379 7.788 1.00 88.50 84 ASN A C 1
ATOM 663 O O . ASN A 1 84 ? 13.227 1.133 8.290 1.00 88.50 84 ASN A O 1
ATOM 667 N N . ARG A 1 85 ? 11.313 -0.022 8.452 1.00 90.44 85 ARG A N 1
ATOM 668 C CA . ARG A 1 85 ? 10.983 0.310 9.844 1.00 90.44 85 ARG A CA 1
ATOM 669 C C . ARG A 1 85 ? 10.164 -0.820 10.456 1.00 90.44 85 ARG A C 1
ATOM 671 O O . ARG A 1 85 ? 9.605 -1.631 9.720 1.00 90.44 85 ARG A O 1
ATOM 678 N N . ASP A 1 86 ? 10.055 -0.858 11.783 1.00 93.62 86 ASP A N 1
ATOM 679 C CA . ASP A 1 86 ? 9.221 -1.860 12.456 1.00 93.62 86 ASP A CA 1
ATOM 680 C C . ASP A 1 86 ? 7.734 -1.502 12.360 1.00 93.62 86 ASP A C 1
ATOM 682 O O . ASP A 1 86 ? 7.109 -0.980 13.286 1.00 93.62 86 ASP A O 1
ATOM 686 N N . TRP A 1 87 ? 7.146 -1.832 11.216 1.00 95.31 87 TRP A N 1
ATOM 687 C CA . TRP A 1 87 ? 5.724 -1.656 10.952 1.00 95.31 87 TRP A CA 1
ATOM 688 C C . TRP A 1 87 ? 4.815 -2.433 11.912 1.00 95.31 87 TRP A C 1
ATOM 690 O O . TRP A 1 87 ? 3.631 -2.115 12.010 1.00 95.31 87 TRP A O 1
ATOM 700 N N . ASN A 1 88 ? 5.335 -3.394 12.686 1.00 96.62 88 ASN A N 1
ATOM 701 C CA . ASN A 1 88 ? 4.535 -4.027 13.731 1.00 96.62 88 ASN A CA 1
ATOM 702 C C . ASN A 1 88 ? 4.275 -3.098 14.921 1.00 96.62 88 ASN A C 1
ATOM 704 O O . ASN A 1 88 ? 3.364 -3.371 15.702 1.00 96.62 88 ASN A O 1
ATOM 708 N N . GLN A 1 89 ? 5.095 -2.060 15.104 1.00 96.50 89 GLN A N 1
ATOM 709 C CA . GLN A 1 89 ? 5.039 -1.117 16.226 1.00 96.50 89 GLN A CA 1
ATOM 710 C C . GLN A 1 89 ? 4.557 0.276 15.827 1.00 96.50 89 GLN A C 1
ATOM 712 O O . GLN A 1 89 ? 4.048 0.997 16.678 1.00 96.50 89 GLN A O 1
ATOM 717 N N . GLU A 1 90 ? 4.661 0.643 14.552 1.00 95.81 90 GLU A N 1
ATOM 718 C CA . GLU A 1 90 ? 4.224 1.958 14.081 1.00 95.81 90 GLU A CA 1
ATOM 719 C C . GLU A 1 90 ? 2.704 2.159 14.272 1.00 95.81 90 GLU A C 1
ATOM 721 O O . GLU A 1 90 ? 1.913 1.331 13.799 1.00 95.81 90 GLU A O 1
ATOM 726 N N . PRO A 1 91 ? 2.251 3.260 14.910 1.00 96.00 91 PRO A N 1
ATOM 727 C CA . PRO A 1 91 ? 0.834 3.576 15.075 1.00 96.00 91 PRO A CA 1
ATOM 728 C C . PRO A 1 91 ? 0.250 4.074 13.747 1.00 96.00 91 PRO A C 1
ATOM 730 O O . PRO A 1 91 ? 0.099 5.274 13.507 1.00 96.00 91 PRO A O 1
ATOM 733 N N . PHE A 1 92 ? -0.057 3.133 12.857 1.00 97.75 92 PHE A N 1
ATOM 734 C CA . PHE A 1 92 ? -0.393 3.412 11.462 1.00 97.75 92 PHE A CA 1
ATOM 735 C C . PHE A 1 92 ? -1.837 3.054 11.091 1.00 97.75 92 PHE A C 1
ATOM 737 O O . PHE A 1 92 ? -2.447 3.738 10.267 1.00 97.75 92 PHE A O 1
ATOM 744 N N . ILE A 1 93 ? -2.416 2.016 11.695 1.00 98.50 93 ILE A N 1
ATOM 745 C CA . ILE A 1 93 ? -3.722 1.485 11.291 1.00 98.50 93 ILE A CA 1
ATOM 746 C C . ILE A 1 93 ? -4.833 2.322 11.919 1.00 98.50 93 ILE A C 1
ATOM 748 O O . ILE A 1 93 ? -4.882 2.499 13.136 1.00 98.50 93 ILE A O 1
ATOM 752 N N . LEU A 1 94 ? -5.741 2.834 11.087 1.00 98.50 94 LEU A N 1
ATOM 753 C CA . LEU A 1 94 ? -6.864 3.648 11.543 1.00 98.50 94 LEU A CA 1
ATOM 754 C C . LEU A 1 94 ? -7.907 2.797 12.284 1.00 98.50 94 LEU A C 1
ATOM 756 O O . LEU A 1 94 ? -8.406 1.814 11.738 1.00 98.50 94 LEU A O 1
ATOM 760 N N . LEU A 1 95 ? -8.325 3.245 13.468 1.00 98.12 95 LEU A N 1
ATOM 761 C CA . LEU A 1 95 ? -9.509 2.766 14.185 1.00 98.12 95 LEU A CA 1
ATOM 762 C C . LEU A 1 95 ? -10.124 3.925 14.987 1.00 98.12 95 LEU A C 1
ATOM 764 O O . LEU A 1 95 ? -9.579 4.386 15.986 1.00 98.12 95 LEU A O 1
ATOM 768 N N . THR A 1 96 ? -11.281 4.417 14.544 1.00 97.06 96 THR A N 1
ATOM 769 C CA . THR A 1 96 ? -11.944 5.594 15.139 1.00 97.06 96 THR A CA 1
ATOM 770 C C . THR A 1 96 ? -13.220 5.260 15.901 1.00 97.06 96 THR A C 1
ATOM 772 O O . THR A 1 96 ? -13.661 6.056 16.731 1.00 97.06 96 THR A O 1
ATOM 775 N N . TYR A 1 97 ? -13.821 4.098 15.648 1.00 97.88 97 TYR A N 1
ATOM 776 C CA . TYR A 1 97 ? -15.104 3.723 16.224 1.00 97.88 97 TYR A CA 1
ATOM 777 C C . TYR A 1 97 ? -14.962 3.338 17.707 1.00 97.88 97 TYR A C 1
ATOM 779 O O . TYR A 1 97 ? -14.440 2.280 18.054 1.00 97.88 97 TYR A O 1
ATOM 787 N N . ARG A 1 98 ? -15.406 4.243 18.591 1.00 97.75 98 ARG A N 1
ATOM 788 C CA . ARG A 1 98 ? -15.204 4.161 20.050 1.00 97.75 98 ARG A CA 1
ATOM 789 C C . ARG A 1 98 ? -15.779 2.892 20.705 1.00 97.75 98 ARG A C 1
ATOM 791 O O . ARG A 1 98 ? -15.032 2.311 21.484 1.00 97.75 98 ARG A O 1
ATOM 798 N N . PRO A 1 99 ? -17.006 2.425 20.391 1.00 97.94 99 PRO A N 1
ATOM 799 C CA . PRO A 1 99 ? -17.565 1.229 21.032 1.00 97.94 99 PRO A CA 1
ATOM 800 C C . PRO A 1 99 ? -16.715 -0.025 20.813 1.00 97.94 99 PRO A C 1
ATOM 802 O O . PRO A 1 99 ? -16.464 -0.773 21.754 1.00 97.94 99 PRO A O 1
ATOM 805 N N . LEU A 1 100 ? -16.180 -0.218 19.600 1.00 97.88 100 LEU A N 1
ATOM 806 C CA . LEU A 1 100 ? -15.269 -1.333 19.343 1.00 97.88 100 LEU A CA 1
ATOM 807 C C . LEU A 1 100 ? -13.976 -1.189 20.150 1.00 97.88 100 LEU A C 1
ATOM 809 O O . LEU A 1 100 ? -13.545 -2.169 20.746 1.00 97.88 100 LEU A O 1
ATOM 813 N N . LYS A 1 101 ? -13.389 0.017 20.218 1.00 98.00 101 LYS A N 1
ATOM 814 C CA . LYS A 1 101 ? -12.176 0.278 21.017 1.00 98.00 101 LYS A CA 1
ATOM 815 C C . LYS A 1 101 ? -12.373 -0.052 22.491 1.00 98.00 101 LYS A C 1
ATOM 817 O O . LYS A 1 101 ? -11.523 -0.715 23.070 1.00 98.00 101 LYS A O 1
ATOM 822 N N . GLU A 1 102 ? -13.500 0.360 23.062 1.00 97.50 102 GLU A N 1
ATOM 823 C CA . GLU A 1 102 ? -13.877 0.038 24.439 1.00 97.50 102 GLU A CA 1
ATOM 824 C C . GLU A 1 102 ? -13.974 -1.478 24.643 1.00 97.50 102 GLU A C 1
ATOM 826 O O . GLU A 1 102 ? -13.344 -2.024 25.547 1.00 97.50 102 GLU A O 1
ATOM 831 N N . LYS A 1 103 ? -14.667 -2.176 23.734 1.00 96.56 103 LYS A N 1
ATOM 832 C CA . LYS A 1 103 ? -14.855 -3.633 23.779 1.00 96.56 103 LYS A CA 1
ATOM 833 C C . LYS A 1 103 ? -13.546 -4.426 23.696 1.00 96.56 103 LYS A C 1
ATOM 835 O O . LYS A 1 103 ? -13.456 -5.504 24.280 1.00 96.56 103 LYS A O 1
ATOM 840 N N . ILE A 1 104 ? -12.542 -3.919 22.977 1.00 96.69 104 ILE A N 1
ATOM 841 C CA . ILE A 1 104 ? -11.230 -4.575 22.827 1.00 96.69 104 ILE A CA 1
ATOM 842 C C . ILE A 1 104 ? -10.135 -3.974 23.724 1.00 96.69 104 ILE A C 1
ATOM 844 O O . ILE A 1 104 ? -8.972 -4.347 23.583 1.00 96.69 104 ILE A O 1
ATOM 848 N N . GLY A 1 105 ? -10.494 -3.083 24.658 1.00 96.19 105 GLY A N 1
ATOM 849 C CA . GLY A 1 105 ? -9.582 -2.544 25.672 1.00 96.19 105 GLY A CA 1
ATOM 850 C C . GLY A 1 105 ? -8.540 -1.552 25.146 1.00 96.19 105 GLY A C 1
ATOM 851 O O . GLY A 1 105 ? -7.448 -1.459 25.702 1.00 96.19 105 GLY A O 1
ATOM 852 N N . LEU A 1 106 ? -8.846 -0.825 24.070 1.00 96.94 106 LEU A N 1
ATOM 853 C CA . LEU A 1 106 ? -7.961 0.179 23.477 1.00 96.94 106 LEU A CA 1
ATOM 854 C C . LEU A 1 106 ? -8.326 1.606 23.900 1.00 96.94 106 LEU A C 1
ATOM 856 O O . LEU A 1 106 ? -9.465 1.924 24.231 1.00 96.94 106 LEU A O 1
ATOM 860 N N . ASP A 1 107 ? -7.339 2.495 23.809 1.00 97.00 107 ASP A N 1
ATOM 861 C CA . ASP A 1 107 ? -7.485 3.925 24.085 1.00 97.00 107 ASP A CA 1
ATOM 862 C C . ASP A 1 107 ? -8.591 4.587 23.229 1.00 97.00 107 ASP A C 1
ATOM 864 O O . ASP A 1 107 ? -8.579 4.571 21.990 1.00 97.00 107 ASP A O 1
ATOM 868 N N . LEU A 1 108 ? -9.555 5.223 23.896 1.00 97.25 108 LEU A N 1
ATOM 869 C CA . LEU A 1 108 ? -10.729 5.822 23.262 1.00 97.25 108 LEU A CA 1
ATOM 870 C C . LEU A 1 108 ? -10.446 7.148 22.538 1.00 97.25 108 LEU A C 1
ATOM 872 O O . LEU A 1 108 ? -11.221 7.519 21.650 1.00 97.25 108 LEU A O 1
ATOM 876 N N . GLU A 1 109 ? -9.324 7.804 22.813 1.00 96.81 109 GLU A N 1
ATOM 877 C CA . GLU A 1 109 ? -8.942 9.089 22.220 1.00 96.81 109 GLU A CA 1
ATOM 878 C C . GLU A 1 109 ? -7.964 8.926 21.046 1.00 96.81 109 GLU A C 1
ATOM 880 O O . GLU A 1 109 ? -8.018 9.690 20.076 1.00 96.81 109 GLU A O 1
ATOM 885 N N . ARG A 1 110 ? -7.125 7.879 21.054 1.00 96.25 110 ARG A N 1
ATOM 886 C CA . ARG A 1 110 ? -6.221 7.578 19.927 1.00 96.25 110 ARG A CA 1
ATOM 887 C C . ARG A 1 110 ? -6.985 7.128 18.675 1.00 96.25 110 ARG A C 1
ATOM 889 O O . ARG A 1 110 ? -7.985 6.411 18.747 1.00 96.25 110 ARG A O 1
ATOM 896 N N . LYS A 1 111 ? -6.501 7.553 17.503 1.00 97.06 111 LYS A N 1
ATOM 897 C CA . LYS A 1 111 ? -7.054 7.174 16.185 1.00 97.06 111 LYS A CA 1
ATOM 898 C C . LYS A 1 111 ? -6.265 6.074 15.485 1.00 97.06 111 LYS A C 1
ATOM 900 O O . LYS A 1 111 ? -6.830 5.394 14.633 1.00 97.06 111 LYS A O 1
ATOM 905 N N . TYR A 1 112 ? -4.979 5.950 15.798 1.00 97.88 112 TYR A N 1
ATOM 906 C CA . TYR A 1 112 ? -4.068 5.030 15.133 1.00 97.88 112 TYR A CA 1
ATOM 907 C C . TYR A 1 112 ? -3.485 4.049 16.132 1.00 97.88 112 TYR A C 1
ATOM 909 O O . TYR A 1 112 ? -3.136 4.438 17.247 1.00 97.88 112 TYR A O 1
ATOM 917 N N . PHE A 1 113 ? -3.384 2.799 15.703 1.00 98.19 113 PHE A N 1
ATOM 918 C CA . PHE A 1 113 ? -2.876 1.687 16.493 1.00 98.19 113 PHE A CA 1
ATOM 919 C C . PHE A 1 113 ? -1.879 0.897 15.656 1.00 98.19 113 PHE A C 1
ATOM 921 O O . PHE A 1 113 ? -1.946 0.889 14.421 1.00 98.19 113 PHE A O 1
ATOM 928 N N . SER A 1 114 ? -0.938 0.254 16.331 1.00 98.12 114 SER A N 1
ATOM 929 C CA . SER A 1 114 ? 0.021 -0.630 15.684 1.00 98.12 114 SER A CA 1
ATOM 930 C C . SER A 1 114 ? -0.596 -1.981 15.332 1.00 98.12 114 SER A C 1
ATOM 932 O O . SER A 1 114 ? -1.598 -2.412 15.911 1.00 98.12 114 SER A O 1
ATOM 934 N N . PHE A 1 115 ? 0.030 -2.680 14.383 1.00 98.06 115 PHE A N 1
ATOM 935 C CA . PHE A 1 115 ? -0.365 -4.042 14.026 1.00 98.06 115 PHE A CA 1
ATOM 936 C C . PHE A 1 115 ? -0.324 -4.968 15.251 1.00 98.06 115 PHE A C 1
ATOM 938 O O . PHE A 1 115 ? -1.268 -5.722 15.487 1.00 98.06 115 PHE A O 1
ATOM 945 N N . ARG A 1 116 ? 0.735 -4.867 16.072 1.00 97.88 116 ARG A N 1
ATOM 946 C CA . ARG A 1 116 ? 0.877 -5.664 17.298 1.00 97.88 116 ARG A CA 1
ATOM 947 C C . ARG A 1 116 ? -0.244 -5.375 18.293 1.00 97.88 116 ARG A C 1
ATOM 949 O O . ARG A 1 116 ? -0.847 -6.321 18.781 1.00 97.88 116 ARG A O 1
ATOM 956 N N . GLU A 1 117 ? -0.554 -4.104 18.566 1.00 97.75 117 GLU A N 1
ATOM 957 C CA . GLU A 1 117 ? -1.647 -3.738 19.484 1.00 97.75 117 GLU A CA 1
ATOM 958 C C . GLU A 1 117 ? -2.986 -4.350 19.050 1.00 97.75 117 GLU A C 1
ATOM 960 O O . GLU A 1 117 ? -3.714 -4.888 19.882 1.00 97.75 117 GLU A O 1
ATOM 965 N N . LEU A 1 118 ? -3.304 -4.304 17.753 1.00 98.12 118 LEU A N 1
ATOM 966 C CA . LEU A 1 118 ? -4.576 -4.814 17.240 1.00 98.12 118 LEU A CA 1
ATOM 967 C C . LEU A 1 118 ? -4.655 -6.342 17.290 1.00 98.12 118 LEU A C 1
ATOM 969 O O . LEU A 1 118 ? -5.664 -6.876 17.751 1.00 98.12 118 LEU A O 1
ATOM 973 N N . VAL A 1 119 ? -3.602 -7.050 16.874 1.00 96.62 119 VAL A N 1
ATOM 974 C CA . VAL A 1 119 ? -3.574 -8.524 16.888 1.00 96.62 119 VAL A CA 1
ATOM 975 C C . VAL A 1 119 ? -3.506 -9.087 18.310 1.00 96.62 119 VAL A C 1
ATOM 977 O O . VAL A 1 119 ? -4.045 -10.158 18.565 1.00 96.62 119 VAL A O 1
ATOM 980 N N . SER A 1 120 ? -2.885 -8.371 19.250 1.00 96.56 120 SER A N 1
ATOM 981 C CA . SER A 1 120 ? -2.859 -8.757 20.668 1.00 96.56 120 SER A CA 1
ATOM 982 C C . SER A 1 120 ? -4.146 -8.415 21.432 1.00 96.56 120 SER A C 1
ATOM 984 O O . SER A 1 120 ? -4.284 -8.814 22.586 1.00 96.56 120 SER A O 1
ATOM 986 N N . SER A 1 121 ? -5.080 -7.682 20.821 1.00 96.44 121 SER A N 1
ATOM 987 C CA . SER A 1 121 ? -6.376 -7.354 21.424 1.00 96.44 121 SER A CA 1
ATOM 988 C C . SER A 1 121 ? -7.414 -8.468 21.220 1.00 96.44 121 SER A C 1
ATOM 990 O O . SER A 1 121 ? -7.207 -9.413 20.460 1.00 96.44 121 SER A O 1
ATOM 992 N N . ASN A 1 122 ? -8.597 -8.321 21.826 1.00 95.44 122 ASN A N 1
ATOM 993 C CA . ASN A 1 122 ? -9.720 -9.246 21.615 1.00 95.44 122 ASN A CA 1
ATOM 994 C C . ASN A 1 122 ? -10.408 -9.098 20.233 1.00 95.44 122 ASN A C 1
ATOM 996 O O . ASN A 1 122 ? -11.467 -9.678 19.993 1.00 95.44 122 ASN A O 1
ATOM 1000 N N . LEU A 1 123 ? -9.833 -8.316 19.310 1.00 97.38 123 LEU A N 1
ATOM 1001 C CA . LEU A 1 123 ? -10.369 -8.106 17.963 1.00 97.38 123 LEU A CA 1
ATOM 1002 C C . LEU A 1 123 ? -10.565 -9.425 17.199 1.00 97.38 123 LEU A C 1
ATOM 1004 O O . LEU A 1 123 ? -11.589 -9.594 16.541 1.00 97.38 123 LEU A O 1
ATOM 1008 N N . GLY A 1 124 ? -9.626 -10.370 17.318 1.00 96.75 124 GLY A N 1
ATOM 1009 C CA . GLY A 1 124 ? -9.670 -11.639 16.583 1.00 96.75 124 GLY A CA 1
ATOM 1010 C C . GLY A 1 124 ? -10.918 -12.480 16.872 1.00 96.75 124 GLY A C 1
ATOM 1011 O O . GLY A 1 124 ? -11.476 -13.078 15.955 1.00 96.75 124 GLY A O 1
ATOM 1012 N N . ALA A 1 125 ? -11.411 -12.476 18.114 1.00 96.94 125 ALA A N 1
ATOM 1013 C CA . ALA A 1 125 ? -12.634 -13.193 18.476 1.00 96.94 125 ALA A CA 1
ATOM 1014 C C . ALA A 1 125 ? -13.877 -12.582 17.807 1.00 96.94 125 ALA A C 1
ATOM 1016 O O . ALA A 1 125 ? -14.721 -13.308 17.287 1.00 96.94 125 ALA A O 1
ATOM 1017 N N . ILE A 1 126 ? -13.958 -11.247 17.766 1.00 97.81 126 ILE A N 1
ATOM 1018 C CA . ILE A 1 126 ? -15.067 -10.521 17.124 1.00 97.81 126 ILE A CA 1
ATOM 1019 C C . ILE A 1 126 ? -15.040 -10.743 15.608 1.00 97.81 126 ILE A C 1
ATOM 1021 O O . ILE A 1 126 ? -16.082 -10.960 14.999 1.00 97.81 126 ILE A O 1
ATOM 1025 N N . VAL A 1 127 ? -13.851 -10.714 15.002 1.00 98.19 127 VAL A N 1
ATOM 1026 C CA . VAL A 1 127 ? -13.655 -10.992 13.572 1.00 98.19 127 VAL A CA 1
ATOM 1027 C C . VAL A 1 127 ? -14.088 -12.416 13.220 1.00 98.19 127 VAL A C 1
ATOM 1029 O O . VAL A 1 127 ? -14.762 -12.617 12.212 1.00 98.19 127 VAL A O 1
ATOM 1032 N N . LEU A 1 128 ? -13.748 -13.407 14.050 1.00 97.56 128 LEU A N 1
ATOM 1033 C CA . LEU A 1 128 ? -14.162 -14.793 13.831 1.00 97.56 128 LEU A CA 1
ATOM 1034 C C . LEU A 1 128 ? -15.690 -14.943 13.865 1.00 97.56 128 LEU A C 1
ATOM 1036 O O . LEU A 1 128 ? -16.262 -15.551 12.961 1.00 97.56 128 LEU A O 1
ATOM 1040 N N . GLU A 1 129 ? -16.348 -14.362 14.870 1.00 97.25 129 GLU A N 1
ATOM 1041 C CA . GLU A 1 129 ? -17.813 -14.365 14.978 1.00 97.25 129 GLU A CA 1
ATOM 1042 C C . GLU A 1 129 ? -18.466 -13.658 13.779 1.00 97.25 129 GLU A C 1
ATOM 1044 O O . GLU A 1 129 ? -19.422 -14.170 13.193 1.00 97.25 129 GLU A O 1
ATOM 1049 N N . ALA A 1 130 ? -17.923 -12.508 13.372 1.00 97.81 130 ALA A N 1
ATOM 1050 C CA . ALA A 1 130 ? -18.414 -11.750 12.227 1.00 97.81 130 ALA A CA 1
ATOM 1051 C C . ALA A 1 130 ? -18.302 -12.548 10.918 1.00 97.81 130 ALA A C 1
ATOM 1053 O O . ALA A 1 130 ? -19.256 -12.597 10.144 1.00 97.81 130 ALA A O 1
ATOM 1054 N N . ASN A 1 131 ? -17.172 -13.220 10.684 1.00 97.69 131 ASN A N 1
ATOM 1055 C CA . ASN A 1 131 ? -16.974 -14.056 9.500 1.00 97.69 131 ASN A CA 1
ATOM 1056 C C . ASN A 1 131 ? -17.937 -15.258 9.467 1.00 97.69 131 ASN A C 1
ATOM 1058 O O . ASN A 1 131 ? -18.467 -15.580 8.405 1.00 97.69 131 ASN A O 1
ATOM 1062 N N . GLN A 1 132 ? -18.218 -15.886 10.616 1.00 97.38 132 GLN A N 1
ATOM 1063 C CA . GLN A 1 132 ? -19.219 -16.959 10.714 1.00 97.38 132 GLN A CA 1
ATOM 1064 C C . GLN A 1 132 ? -20.622 -16.449 10.368 1.00 97.38 132 GLN A C 1
ATOM 1066 O O . GLN A 1 132 ? -21.274 -16.996 9.483 1.00 97.38 132 GLN A O 1
ATOM 1071 N N . LYS A 1 133 ? -21.051 -15.337 10.979 1.00 97.88 133 LYS A N 1
ATOM 1072 C CA . LYS A 1 133 ? -22.340 -14.705 10.657 1.00 97.88 133 LYS A CA 1
ATOM 1073 C C . LYS A 1 133 ? -22.443 -14.330 9.182 1.00 97.88 133 LYS A C 1
ATOM 1075 O O . LYS A 1 133 ? -23.482 -14.557 8.571 1.00 97.88 133 LYS A O 1
ATOM 1080 N N . GLN A 1 134 ? -21.369 -13.804 8.592 1.00 96.19 134 GLN A N 1
ATOM 1081 C CA . GLN A 1 134 ? -21.337 -13.463 7.172 1.00 96.19 134 GLN A CA 1
ATOM 1082 C C . GLN A 1 134 ? -21.485 -14.703 6.276 1.00 96.19 134 GLN A C 1
ATOM 1084 O O . GLN A 1 134 ? -22.216 -14.643 5.289 1.00 96.19 134 GLN A O 1
ATOM 1089 N N . ALA A 1 135 ? -20.843 -15.824 6.620 1.00 96.50 135 ALA A N 1
ATOM 1090 C CA . ALA A 1 135 ? -20.994 -17.088 5.895 1.00 96.50 135 ALA A CA 1
ATOM 1091 C C . ALA A 1 135 ? -22.427 -17.646 5.984 1.00 96.50 135 ALA A C 1
ATOM 1093 O O . ALA A 1 135 ? -22.956 -18.156 4.996 1.00 96.50 135 ALA A O 1
ATOM 1094 N N . ASP A 1 136 ? -23.078 -17.464 7.132 1.00 97.31 136 ASP A N 1
ATOM 1095 C CA . ASP A 1 136 ? -24.456 -17.896 7.385 1.00 97.31 136 ASP A CA 1
ATOM 1096 C C . ASP A 1 136 ? -25.517 -16.891 6.888 1.00 97.31 136 ASP A C 1
ATOM 1098 O O . ASP A 1 136 ? -26.714 -17.100 7.083 1.00 97.31 136 ASP A O 1
ATOM 1102 N N . ASN A 1 137 ? -25.106 -15.808 6.212 1.00 96.06 137 ASN A N 1
ATOM 1103 C CA . ASN A 1 137 ? -25.971 -14.708 5.756 1.00 96.06 137 ASN A CA 1
ATOM 1104 C C . ASN A 1 137 ? -26.773 -14.035 6.890 1.00 96.06 137 ASN A C 1
ATOM 1106 O O . ASN A 1 137 ? -27.892 -13.559 6.687 1.00 96.06 137 ASN A O 1
ATOM 1110 N N . ILE A 1 138 ? -26.197 -13.984 8.089 1.00 97.56 138 ILE A N 1
ATOM 1111 C CA . ILE A 1 138 ? -26.752 -13.307 9.261 1.00 97.56 138 ILE A CA 1
ATOM 1112 C C . ILE A 1 138 ? -26.321 -11.835 9.245 1.00 97.56 138 ILE A C 1
ATOM 1114 O O . ILE A 1 138 ? -25.178 -11.502 8.924 1.00 97.56 138 ILE A O 1
ATOM 1118 N N . GLU A 1 139 ? -27.239 -10.935 9.608 1.00 97.00 139 GLU A N 1
ATOM 1119 C CA . GLU A 1 139 ? -26.946 -9.504 9.677 1.00 97.00 139 GLU A CA 1
ATOM 1120 C C . GLU A 1 139 ? -25.878 -9.200 10.738 1.00 97.00 139 GLU A C 1
ATOM 1122 O O . GLU A 1 139 ? -25.999 -9.579 11.904 1.00 97.00 139 GLU A O 1
ATOM 1127 N N . LEU A 1 140 ? -24.843 -8.468 10.322 1.00 97.44 140 LEU A N 1
ATOM 1128 C CA . LEU A 1 140 ? -23.760 -8.048 11.201 1.00 97.44 140 LEU A CA 1
ATOM 1129 C C . LEU A 1 140 ? -24.149 -6.822 12.031 1.00 97.44 140 LEU A C 1
ATOM 1131 O O . LEU A 1 140 ? -24.748 -5.860 11.539 1.00 97.44 140 LEU A O 1
ATOM 1135 N N . THR A 1 141 ? -23.711 -6.796 13.281 1.00 97.44 141 THR A N 1
ATOM 1136 C CA . THR A 1 141 ? -23.741 -5.592 14.110 1.00 97.44 141 THR A CA 1
ATOM 1137 C C . THR A 1 141 ? -22.739 -4.553 13.595 1.00 97.44 141 THR A C 1
ATOM 1139 O O . THR A 1 141 ? -21.868 -4.823 12.762 1.00 97.44 141 THR A O 1
ATOM 1142 N N . ARG A 1 142 ? -22.840 -3.310 14.085 1.00 97.12 142 ARG A N 1
ATOM 1143 C CA . ARG A 1 142 ? -21.866 -2.269 13.726 1.00 97.12 142 ARG A CA 1
ATOM 1144 C C . ARG A 1 142 ? -20.455 -2.626 14.198 1.00 97.12 142 ARG A C 1
ATOM 1146 O O . ARG A 1 142 ? -19.517 -2.416 13.441 1.00 97.12 142 ARG A O 1
ATOM 1153 N N . ASP A 1 143 ? -20.322 -3.187 15.396 1.00 96.69 143 ASP A N 1
ATOM 1154 C CA . ASP A 1 143 ? -19.033 -3.600 15.954 1.00 96.69 143 ASP A CA 1
ATOM 1155 C C . ASP A 1 143 ? -18.363 -4.670 15.084 1.00 96.69 143 ASP A C 1
ATOM 1157 O O . ASP A 1 143 ? -17.170 -4.578 14.815 1.00 96.69 143 ASP A O 1
ATOM 1161 N N . GLU A 1 144 ? -19.137 -5.640 14.592 1.00 98.00 144 GLU A N 1
ATOM 1162 C CA . GLU A 1 144 ? -18.661 -6.703 13.699 1.00 98.00 144 GLU A CA 1
ATOM 1163 C C . GLU A 1 144 ? -18.210 -6.156 12.342 1.00 98.00 144 GLU A C 1
ATOM 1165 O O . GLU A 1 144 ? -17.118 -6.478 11.883 1.00 98.00 144 GLU A O 1
ATOM 1170 N N . ARG A 1 145 ? -18.991 -5.263 11.718 1.00 98.38 145 ARG A N 1
ATOM 1171 C CA . ARG A 1 145 ? -18.589 -4.615 10.453 1.00 98.38 145 ARG A CA 1
ATOM 1172 C C . ARG A 1 145 ? -17.315 -3.786 10.597 1.00 98.38 145 ARG A C 1
ATOM 1174 O O . ARG A 1 145 ? -16.460 -3.794 9.711 1.00 98.38 145 ARG A O 1
ATOM 1181 N N . GLU A 1 146 ? -17.192 -3.052 11.699 1.00 98.19 146 GLU A N 1
ATOM 1182 C CA . GLU A 1 146 ? -15.987 -2.275 11.992 1.00 98.19 146 GLU A CA 1
ATOM 1183 C C . GLU A 1 146 ? -14.799 -3.211 12.247 1.00 98.19 146 GLU A C 1
ATOM 1185 O O . GLU A 1 146 ? -13.720 -2.961 11.718 1.00 98.19 146 GLU A O 1
ATOM 1190 N N . ALA A 1 147 ? -14.997 -4.332 12.950 1.00 98.25 147 ALA A N 1
ATOM 1191 C CA . ALA A 1 147 ? -13.960 -5.339 13.163 1.00 98.25 147 ALA A CA 1
ATOM 1192 C C . ALA A 1 147 ? -13.461 -5.952 11.842 1.00 98.25 147 ALA A C 1
ATOM 1194 O O . ALA A 1 147 ? -12.250 -5.984 11.622 1.00 98.25 147 ALA A O 1
ATOM 1195 N N . LEU A 1 148 ? -14.364 -6.335 10.930 1.00 98.38 148 LEU A N 1
ATOM 1196 C CA . LEU A 1 148 ? -14.002 -6.805 9.583 1.00 98.38 148 LEU A CA 1
ATOM 1197 C C . LEU A 1 148 ? -13.281 -5.723 8.769 1.00 98.38 148 LEU A C 1
ATOM 1199 O O . LEU A 1 148 ? -12.334 -6.004 8.043 1.00 98.38 148 LEU A O 1
ATOM 1203 N N . THR A 1 149 ? -13.659 -4.452 8.930 1.00 98.38 149 THR A N 1
ATOM 1204 C CA . THR A 1 149 ? -12.935 -3.340 8.293 1.00 98.38 149 THR A CA 1
ATOM 1205 C C . THR A 1 149 ? -11.493 -3.236 8.809 1.00 98.38 149 THR A C 1
ATOM 1207 O O . THR A 1 149 ? -10.586 -2.923 8.035 1.00 98.38 149 THR A O 1
ATOM 1210 N N . ILE A 1 150 ? -11.252 -3.493 10.101 1.00 98.25 150 ILE A N 1
ATOM 1211 C CA . ILE A 1 150 ? -9.891 -3.538 10.658 1.00 98.25 150 ILE A CA 1
ATOM 1212 C C . ILE A 1 150 ? -9.136 -4.780 10.174 1.00 98.25 150 ILE A C 1
ATOM 1214 O O . ILE A 1 150 ? -7.966 -4.650 9.815 1.00 98.25 150 ILE A O 1
ATOM 1218 N N . GLU A 1 151 ? -9.782 -5.946 10.093 1.00 98.25 151 GLU A N 1
ATOM 1219 C CA . GLU A 1 151 ? -9.202 -7.153 9.485 1.00 98.25 151 GLU A CA 1
ATOM 1220 C C . GLU A 1 151 ? -8.719 -6.870 8.055 1.00 98.25 151 GLU A C 1
ATOM 1222 O O . GLU A 1 151 ? -7.565 -7.139 7.724 1.00 98.25 151 GLU A O 1
ATOM 1227 N N . ASP A 1 152 ? -9.546 -6.215 7.242 1.00 98.25 152 ASP A N 1
ATOM 1228 C CA . ASP A 1 152 ? -9.217 -5.794 5.880 1.00 98.25 152 ASP A CA 1
ATOM 1229 C C . ASP A 1 152 ? -7.947 -4.928 5.814 1.00 98.25 152 ASP A C 1
ATOM 1231 O O . ASP A 1 152 ? -7.125 -5.063 4.899 1.00 98.25 152 ASP A O 1
ATOM 1235 N N . ARG A 1 153 ? -7.781 -4.017 6.785 1.00 98.50 153 ARG A N 1
ATOM 1236 C CA . ARG A 1 153 ? -6.595 -3.153 6.913 1.00 98.50 153 ARG A CA 1
ATOM 1237 C C . ARG A 1 153 ? -5.366 -3.953 7.332 1.00 98.50 153 ARG A C 1
ATOM 1239 O O . ARG A 1 153 ? -4.305 -3.754 6.744 1.00 98.50 153 ARG A O 1
ATOM 1246 N N . LEU A 1 154 ? -5.507 -4.860 8.300 1.00 98.25 154 LEU A N 1
ATOM 1247 C CA . LEU A 1 154 ? -4.437 -5.750 8.764 1.00 98.25 154 LEU A CA 1
ATOM 1248 C C . LEU A 1 154 ? -3.962 -6.669 7.633 1.00 98.25 154 LEU A C 1
ATOM 1250 O O . LEU A 1 154 ? -2.764 -6.751 7.368 1.00 98.25 154 LEU A O 1
ATOM 1254 N N . ALA A 1 155 ? -4.891 -7.289 6.906 1.00 97.44 155 ALA A N 1
ATOM 1255 C CA . ALA A 1 155 ? -4.600 -8.129 5.751 1.00 97.44 155 ALA A CA 1
ATOM 1256 C C . ALA A 1 155 ? -3.939 -7.334 4.616 1.00 97.44 155 ALA A C 1
ATOM 1258 O O . ALA A 1 155 ? -3.028 -7.836 3.957 1.00 97.44 155 ALA A O 1
ATOM 1259 N N . LEU A 1 156 ? -4.369 -6.085 4.381 1.00 97.38 156 LEU A N 1
ATOM 1260 C CA . LEU A 1 156 ? -3.730 -5.195 3.408 1.00 97.38 156 LEU A CA 1
ATOM 1261 C C . LEU A 1 156 ? -2.306 -4.823 3.815 1.00 97.38 156 LEU A C 1
ATOM 1263 O O . LEU A 1 156 ? -1.408 -4.834 2.977 1.00 97.38 156 LEU A O 1
ATOM 1267 N N . MET A 1 157 ? -2.083 -4.539 5.091 1.00 96.88 157 MET A N 1
ATOM 1268 C CA . MET A 1 157 ? -0.753 -4.264 5.610 1.00 96.88 157 MET A CA 1
ATOM 1269 C C . MET A 1 157 ? 0.161 -5.488 5.477 1.00 96.88 157 MET A C 1
ATOM 1271 O O . MET A 1 157 ? 1.252 -5.353 4.932 1.00 96.88 157 MET A O 1
ATOM 1275 N N . LEU A 1 158 ? -0.307 -6.685 5.853 1.00 95.31 158 LEU A N 1
ATOM 1276 C CA . LEU A 1 158 ? 0.441 -7.944 5.714 1.00 95.31 158 LEU A CA 1
ATOM 1277 C C . LEU A 1 158 ? 0.869 -8.225 4.272 1.00 95.31 158 LEU A C 1
ATOM 1279 O O . LEU A 1 158 ? 2.014 -8.592 4.036 1.00 95.31 158 LEU A O 1
ATOM 1283 N N . ARG A 1 159 ? -0.022 -8.014 3.294 1.00 94.25 159 ARG A N 1
ATOM 1284 C CA . ARG A 1 159 ? 0.319 -8.200 1.873 1.00 94.25 159 ARG A CA 1
ATOM 1285 C C . ARG A 1 159 ? 1.151 -7.069 1.275 1.00 94.25 159 ARG A C 1
ATOM 1287 O O . ARG A 1 159 ? 1.494 -7.162 0.107 1.00 94.25 159 ARG A O 1
ATOM 1294 N N . THR A 1 160 ? 1.416 -5.993 2.014 1.00 95.38 160 THR A N 1
ATOM 1295 C CA . THR A 1 160 ? 2.200 -4.847 1.523 1.00 95.38 160 THR A CA 1
ATOM 1296 C C . THR A 1 160 ? 3.585 -4.819 2.159 1.00 95.38 160 THR A C 1
ATOM 1298 O O . THR A 1 160 ? 4.571 -4.575 1.470 1.00 95.38 160 THR A O 1
ATOM 1301 N N . VAL A 1 161 ? 3.678 -5.066 3.468 1.00 95.56 161 VAL A N 1
ATOM 1302 C CA . VAL A 1 161 ? 4.920 -4.905 4.228 1.00 95.56 161 VAL A CA 1
ATOM 1303 C C . VAL A 1 161 ? 5.942 -5.958 3.832 1.00 95.56 161 VAL A C 1
ATOM 1305 O O . VAL A 1 161 ? 5.737 -7.148 4.052 1.00 95.56 161 VAL A O 1
ATOM 1308 N N . GLY A 1 162 ? 7.066 -5.512 3.272 1.00 88.44 162 GLY A N 1
ATOM 1309 C CA . GLY A 1 162 ? 8.202 -6.381 2.959 1.00 88.44 162 GLY A CA 1
ATOM 1310 C C . GLY A 1 162 ? 7.912 -7.459 1.920 1.00 88.44 162 GLY A C 1
ATOM 1311 O O . GLY A 1 162 ? 8.707 -8.391 1.799 1.00 88.44 162 GLY A O 1
ATOM 1312 N N . THR A 1 163 ? 6.790 -7.369 1.200 1.00 85.38 163 THR A N 1
ATOM 1313 C CA . THR A 1 163 ? 6.446 -8.385 0.215 1.00 85.38 163 THR A CA 1
ATOM 1314 C C . THR A 1 163 ? 7.250 -8.197 -1.065 1.00 85.38 163 THR A C 1
ATOM 1316 O O . THR A 1 163 ? 7.345 -7.102 -1.617 1.00 85.38 163 THR A O 1
ATOM 1319 N N . ASP A 1 164 ? 7.766 -9.295 -1.600 1.00 84.12 164 ASP A N 1
ATOM 1320 C CA . ASP A 1 164 ? 8.316 -9.339 -2.951 1.00 84.12 164 ASP A CA 1
ATOM 1321 C C . ASP A 1 164 ? 7.294 -9.954 -3.934 1.00 84.12 164 ASP A C 1
ATOM 1323 O O . ASP A 1 164 ? 7.672 -10.561 -4.933 1.00 84.12 164 ASP A O 1
ATOM 1327 N N . THR A 1 165 ? 5.986 -9.822 -3.652 1.00 88.88 165 THR A N 1
ATOM 1328 C CA . THR A 1 165 ? 4.876 -10.341 -4.482 1.00 88.88 165 THR A CA 1
ATOM 1329 C C . THR A 1 165 ? 4.195 -9.282 -5.349 1.00 88.88 165 THR A C 1
ATOM 1331 O O . THR A 1 165 ? 3.179 -9.582 -5.972 1.00 88.88 165 THR A O 1
ATOM 1334 N N . LEU A 1 166 ? 4.690 -8.038 -5.375 1.00 95.12 166 LEU A N 1
ATOM 1335 C CA . LEU A 1 166 ? 4.064 -6.973 -6.161 1.00 95.12 166 LEU A CA 1
ATOM 1336 C C . LEU A 1 166 ? 4.133 -7.322 -7.665 1.00 95.12 166 LEU A C 1
ATOM 1338 O O . LEU A 1 166 ? 5.240 -7.481 -8.184 1.00 95.12 166 LEU A O 1
ATOM 1342 N N . PRO A 1 167 ? 2.991 -7.454 -8.366 1.00 96.44 167 PRO A N 1
ATOM 1343 C CA . PRO A 1 167 ? 2.943 -7.921 -9.750 1.00 96.44 167 PRO A CA 1
ATOM 1344 C C . PRO A 1 167 ? 3.326 -6.800 -10.727 1.00 96.44 167 PRO A C 1
ATOM 1346 O O . PRO A 1 167 ? 2.483 -6.012 -11.164 1.00 96.44 167 PRO A O 1
ATOM 1349 N N . LEU A 1 168 ? 4.621 -6.729 -11.032 1.00 96.94 168 LEU A N 1
ATOM 1350 C CA . LEU A 1 168 ? 5.256 -5.711 -11.879 1.00 96.94 168 LEU A CA 1
ATOM 1351 C C . LEU A 1 168 ? 5.656 -6.250 -13.255 1.00 96.94 168 LEU A C 1
ATOM 1353 O O . LEU A 1 168 ? 5.775 -5.485 -14.206 1.00 96.94 168 LEU A O 1
ATOM 1357 N N . VAL A 1 169 ? 5.893 -7.558 -13.358 1.00 97.75 169 VAL A N 1
ATOM 1358 C CA . VAL A 1 169 ? 6.470 -8.184 -14.547 1.00 97.75 169 VAL A CA 1
ATOM 1359 C C . VAL A 1 169 ? 5.349 -8.619 -15.488 1.00 97.75 169 VAL A C 1
ATOM 1361 O O . VAL A 1 169 ? 4.544 -9.475 -15.103 1.00 97.75 169 VAL A O 1
ATOM 1364 N N . PRO A 1 170 ? 5.281 -8.063 -16.711 1.00 97.44 170 PRO A N 1
ATOM 1365 C CA . PRO A 1 170 ? 4.204 -8.358 -17.641 1.00 97.44 170 PRO A CA 1
ATOM 1366 C C . PRO A 1 170 ? 4.266 -9.792 -18.160 1.00 97.44 170 PRO A C 1
ATOM 1368 O O . PRO A 1 170 ? 5.345 -10.356 -18.331 1.00 97.44 170 PRO A O 1
ATOM 1371 N N . HIS A 1 171 ? 3.108 -10.362 -18.491 1.00 97.25 171 HIS A N 1
ATOM 1372 C CA . HIS A 1 171 ? 3.059 -11.584 -19.291 1.00 97.25 171 HIS A CA 1
ATOM 1373 C C . HIS A 1 171 ? 3.670 -11.314 -20.684 1.00 97.25 171 HIS A C 1
ATOM 1375 O O . HIS A 1 171 ? 3.402 -10.256 -21.249 1.00 97.25 171 HIS A O 1
ATOM 1381 N N . PRO A 1 172 ? 4.436 -12.244 -21.282 1.00 96.38 172 PRO A N 1
ATOM 1382 C CA . PRO A 1 172 ? 5.204 -11.990 -22.510 1.00 96.38 172 PRO A CA 1
ATOM 1383 C C . PRO A 1 172 ? 4.374 -11.843 -23.795 1.00 96.38 172 PRO A C 1
ATOM 1385 O O . PRO A 1 172 ? 4.906 -11.405 -24.809 1.00 96.38 172 PRO A O 1
ATOM 1388 N N . SER A 1 173 ? 3.095 -12.229 -23.787 1.00 94.75 173 SER A N 1
ATOM 1389 C CA . SER A 1 173 ? 2.287 -12.403 -25.009 1.00 94.75 173 SER A CA 1
ATOM 1390 C C . SER A 1 173 ? 0.772 -12.278 -24.797 1.00 94.75 173 SER A C 1
ATOM 1392 O O . SER A 1 173 ? 0.074 -11.769 -25.670 1.00 94.75 173 SER A O 1
ATOM 1394 N N . ASP A 1 174 ? 0.243 -12.667 -23.633 1.00 94.94 174 ASP A N 1
ATOM 1395 C CA . ASP A 1 174 ? -1.166 -12.466 -23.295 1.00 94.94 174 ASP A CA 1
ATOM 1396 C C . ASP A 1 174 ? -1.419 -11.102 -22.632 1.00 94.94 174 ASP A C 1
ATOM 1398 O O . ASP A 1 174 ? -1.071 -10.863 -21.475 1.00 94.94 174 ASP A O 1
ATOM 1402 N N . SER A 1 175 ? -2.121 -10.218 -23.343 1.00 92.19 175 SER A N 1
ATOM 1403 C CA . SER A 1 175 ? -2.573 -8.917 -22.824 1.00 92.19 175 SER A CA 1
ATOM 1404 C C . SER A 1 175 ? -3.453 -9.000 -21.562 1.00 92.19 175 SER A C 1
ATOM 1406 O O . SER A 1 175 ? -3.510 -8.034 -20.785 1.00 92.19 175 SER A O 1
ATOM 1408 N N . LYS A 1 176 ? -4.142 -10.130 -21.350 1.00 93.75 176 LYS A N 1
ATOM 1409 C CA . LYS A 1 176 ? -4.974 -10.429 -20.174 1.00 93.75 176 LYS A CA 1
ATOM 1410 C C . LYS A 1 176 ? -4.266 -11.329 -19.159 1.00 93.75 176 LYS A C 1
ATOM 1412 O O . LYS A 1 176 ? -4.840 -11.587 -18.102 1.00 93.75 176 LYS A O 1
ATOM 1417 N N . GLY A 1 177 ? -3.040 -11.753 -19.457 1.00 94.38 177 GLY A N 1
ATOM 1418 C CA . GLY A 1 177 ? -2.251 -12.621 -18.601 1.00 94.38 177 GLY A CA 1
ATOM 1419 C C . GLY A 1 177 ? -1.986 -11.987 -17.239 1.00 94.38 177 GLY A C 1
ATOM 1420 O O . GLY A 1 177 ? -1.921 -10.758 -17.094 1.00 94.38 177 GLY A O 1
ATOM 1421 N N . THR A 1 178 ? -1.845 -12.841 -16.230 1.00 96.00 178 THR A N 1
ATOM 1422 C CA . THR A 1 178 ? -1.457 -12.431 -14.880 1.00 96.00 178 THR A CA 1
ATOM 1423 C C . THR A 1 178 ? 0.000 -11.979 -14.880 1.00 96.00 178 THR A C 1
ATOM 1425 O O . THR A 1 178 ? 0.858 -12.608 -15.488 1.00 96.00 178 THR A O 1
ATOM 1428 N N . TRP A 1 179 ? 0.278 -10.858 -14.231 1.00 97.25 179 TRP A N 1
ATOM 1429 C CA . TRP A 1 179 ? 1.620 -10.346 -14.013 1.00 97.25 179 TRP A CA 1
ATOM 1430 C C . TRP A 1 179 ? 2.181 -10.964 -12.744 1.00 97.25 179 TRP A C 1
ATOM 1432 O O . TRP A 1 179 ? 1.453 -11.238 -11.788 1.00 97.25 179 TRP A O 1
ATOM 1442 N N . VAL A 1 180 ? 3.489 -11.161 -12.733 1.00 96.88 180 VAL A N 1
ATOM 1443 C CA . VAL A 1 180 ? 4.197 -11.788 -11.617 1.00 96.88 180 VAL A CA 1
ATOM 1444 C C . VAL A 1 180 ? 5.135 -10.787 -10.968 1.00 96.88 180 VAL A C 1
ATOM 1446 O O . VAL A 1 180 ? 5.360 -9.684 -11.477 1.00 96.88 180 VAL A O 1
ATOM 1449 N N . SER A 1 181 ? 5.669 -11.135 -9.804 1.00 96.38 181 SER A N 1
ATOM 1450 C CA . SER A 1 181 ? 6.675 -10.291 -9.180 1.00 96.38 181 SER A CA 1
ATOM 1451 C C . SER A 1 181 ? 8.033 -10.409 -9.864 1.00 96.38 181 SER A C 1
ATOM 1453 O O . SER A 1 181 ? 8.303 -11.355 -10.605 1.00 96.38 181 SER A O 1
ATOM 1455 N N . ILE A 1 182 ? 8.931 -9.464 -9.576 1.00 95.69 182 ILE A N 1
ATOM 1456 C CA . ILE A 1 182 ? 10.305 -9.481 -10.103 1.00 95.69 182 ILE A CA 1
ATOM 1457 C C . ILE A 1 182 ? 11.036 -10.775 -9.717 1.00 95.69 182 ILE A C 1
ATOM 1459 O O . ILE A 1 182 ? 11.771 -11.331 -10.534 1.00 95.69 182 ILE A O 1
ATOM 1463 N N . LEU A 1 183 ? 10.788 -11.315 -8.518 1.00 91.88 183 LEU A N 1
ATOM 1464 C CA . LEU A 1 183 ? 11.389 -12.583 -8.082 1.00 91.88 183 LEU A CA 1
ATOM 1465 C C . LEU A 1 183 ? 10.804 -13.807 -8.798 1.00 91.88 183 LEU A C 1
ATOM 1467 O O . LEU A 1 183 ? 11.466 -14.833 -8.896 1.00 91.88 183 LEU A O 1
ATOM 1471 N N . GLN A 1 184 ? 9.583 -13.698 -9.316 1.00 95.50 184 GLN A N 1
ATOM 1472 C CA . GLN A 1 184 ? 8.895 -14.757 -10.056 1.00 95.50 184 GLN A CA 1
ATOM 1473 C C . GLN A 1 184 ? 9.034 -14.605 -11.580 1.00 95.50 184 GLN A C 1
ATOM 1475 O O . GLN A 1 184 ? 8.494 -15.410 -12.331 1.00 95.50 184 GLN A O 1
ATOM 1480 N N . SER A 1 185 ? 9.791 -13.613 -12.056 1.00 95.75 185 SER A N 1
ATOM 1481 C CA . SER A 1 185 ? 9.970 -13.301 -13.484 1.00 95.75 185 SER A CA 1
ATOM 1482 C C . SER A 1 185 ? 10.508 -14.462 -14.333 1.00 95.75 185 SER A C 1
ATOM 1484 O O . SER A 1 185 ? 10.181 -14.554 -15.517 1.00 95.75 185 SER A O 1
ATOM 1486 N N . GLN A 1 186 ? 11.248 -15.394 -13.721 1.00 95.44 186 GLN A N 1
ATOM 1487 C CA . GLN A 1 186 ? 11.730 -16.639 -14.343 1.00 95.44 186 GLN A CA 1
ATOM 1488 C C . GLN A 1 186 ? 10.608 -17.543 -14.867 1.00 95.44 186 GLN A C 1
ATOM 1490 O O . GLN A 1 186 ? 10.858 -18.412 -15.696 1.00 95.44 186 GLN A O 1
ATOM 1495 N N . GLN A 1 187 ? 9.371 -17.356 -14.395 1.00 95.94 187 GLN A N 1
ATOM 1496 C CA . GLN A 1 187 ? 8.209 -18.080 -14.912 1.00 95.94 187 GLN A CA 1
ATOM 1497 C C . GLN A 1 187 ? 7.887 -17.708 -16.365 1.00 95.94 187 GLN A C 1
ATOM 1499 O O . GLN A 1 187 ? 7.263 -18.502 -17.066 1.00 95.94 187 GLN A O 1
ATOM 1504 N N . TYR A 1 188 ? 8.295 -16.516 -16.809 1.00 96.56 188 TYR A N 1
ATOM 1505 C CA . TYR A 1 188 ? 7.932 -15.960 -18.112 1.00 96.56 188 TYR A CA 1
ATOM 1506 C C . TYR A 1 188 ? 9.118 -15.661 -19.025 1.00 96.56 188 TYR A C 1
ATOM 1508 O O . TYR A 1 188 ? 8.969 -15.742 -20.242 1.00 96.56 188 TYR A O 1
ATOM 1516 N N . TYR A 1 189 ? 10.277 -15.324 -18.463 1.00 97.19 189 TYR A N 1
ATOM 1517 C CA . TYR A 1 189 ? 11.433 -14.847 -19.219 1.00 97.19 189 TYR A CA 1
ATOM 1518 C C . TYR A 1 189 ? 12.692 -15.633 -18.862 1.00 97.19 189 TYR A C 1
ATOM 1520 O O . TYR A 1 189 ? 12.791 -16.235 -17.790 1.00 97.19 189 TYR A O 1
ATOM 1528 N N . THR A 1 190 ? 13.678 -15.621 -19.760 1.00 96.81 190 THR A N 1
ATOM 1529 C CA . THR A 1 190 ? 14.960 -16.290 -19.514 1.00 96.81 190 THR A CA 1
ATOM 1530 C C . THR A 1 190 ? 15.789 -15.524 -18.483 1.00 96.81 190 THR A C 1
ATOM 1532 O O . THR A 1 190 ? 15.616 -14.320 -18.293 1.00 96.81 190 THR A O 1
ATOM 1535 N N . ASN A 1 191 ? 16.751 -16.206 -17.851 1.00 94.69 191 ASN A N 1
ATOM 1536 C CA . ASN A 1 191 ? 17.665 -15.571 -16.895 1.00 94.69 191 ASN A CA 1
ATOM 1537 C C . ASN A 1 191 ? 18.414 -14.370 -17.493 1.00 94.69 191 ASN A C 1
ATOM 1539 O O . ASN A 1 191 ? 18.613 -13.376 -16.802 1.00 94.69 191 ASN A O 1
ATOM 1543 N N . GLU A 1 192 ? 18.798 -14.434 -18.769 1.00 94.44 192 GLU A N 1
ATOM 1544 C CA . GLU A 1 192 ? 19.504 -13.343 -19.452 1.00 94.44 192 GLU A CA 1
ATOM 1545 C C . GLU A 1 192 ? 18.657 -12.063 -19.509 1.00 94.44 192 GLU A C 1
ATOM 1547 O O . GLU A 1 192 ? 19.162 -10.980 -19.231 1.00 94.44 192 GLU A O 1
ATOM 1552 N N . GLN A 1 193 ? 17.353 -12.193 -19.775 1.00 94.06 193 GLN A N 1
ATOM 1553 C CA . GLN A 1 193 ? 16.435 -11.055 -19.889 1.00 94.06 193 GLN A CA 1
ATOM 1554 C C . GLN A 1 193 ? 16.130 -10.396 -18.539 1.00 94.06 193 GLN A C 1
ATOM 1556 O O . GLN A 1 193 ? 15.928 -9.188 -18.471 1.00 94.06 193 GLN A O 1
ATOM 1561 N N . ILE A 1 194 ? 16.079 -11.181 -17.461 1.00 96.12 194 ILE A N 1
ATOM 1562 C CA . ILE A 1 194 ? 15.645 -10.701 -16.138 1.00 96.12 194 ILE A CA 1
ATOM 1563 C C . ILE A 1 194 ? 16.798 -10.369 -15.192 1.00 96.12 194 ILE A C 1
ATOM 1565 O O . ILE A 1 194 ? 16.557 -9.747 -14.161 1.00 96.12 194 ILE A O 1
ATOM 1569 N N . THR A 1 195 ? 18.031 -10.794 -15.484 1.00 95.69 195 THR A N 1
ATOM 1570 C CA . THR A 1 195 ? 19.174 -10.518 -14.597 1.00 95.69 195 THR A CA 1
ATOM 1571 C C . THR A 1 195 ? 19.376 -9.011 -14.381 1.00 95.69 195 THR A C 1
ATOM 1573 O O . THR A 1 195 ? 19.500 -8.621 -13.217 1.00 95.69 195 THR A O 1
ATOM 1576 N N . PRO A 1 196 ? 19.340 -8.149 -15.424 1.00 95.50 196 PRO A N 1
ATOM 1577 C CA . PRO A 1 196 ? 19.422 -6.699 -15.232 1.00 95.50 196 PRO A CA 1
ATOM 1578 C C . PRO A 1 196 ? 18.286 -6.168 -14.348 1.00 95.50 196 PRO A C 1
ATOM 1580 O O . PRO A 1 196 ? 18.541 -5.527 -13.332 1.00 95.50 196 PRO A O 1
ATOM 1583 N N . LEU A 1 197 ? 17.046 -6.588 -14.631 1.00 95.62 197 LEU A N 1
ATOM 1584 C CA . LEU A 1 197 ? 15.858 -6.221 -13.856 1.00 95.62 197 LEU A CA 1
ATOM 1585 C C . LEU A 1 197 ? 15.996 -6.561 -12.364 1.00 95.62 197 LEU A C 1
ATOM 1587 O O . LEU A 1 197 ? 15.687 -5.750 -11.487 1.00 95.62 197 LEU A O 1
ATOM 1591 N N . GLN A 1 198 ? 16.445 -7.779 -12.060 1.00 95.25 198 GLN A N 1
ATOM 1592 C CA . GLN A 1 198 ? 16.647 -8.225 -10.685 1.00 95.25 198 GLN A CA 1
ATOM 1593 C C . GLN A 1 198 ? 17.738 -7.403 -9.993 1.00 95.25 198 GLN A C 1
ATOM 1595 O O . GLN A 1 198 ? 17.565 -7.035 -8.832 1.00 95.25 198 GLN A O 1
ATOM 1600 N N . GLN A 1 199 ? 18.828 -7.075 -10.691 1.00 94.88 199 GLN A N 1
ATOM 1601 C CA . GLN A 1 199 ? 19.896 -6.224 -10.163 1.00 94.88 199 GLN A CA 1
ATOM 1602 C C . GLN A 1 199 ? 19.399 -4.803 -9.882 1.00 94.88 199 GLN A C 1
ATOM 1604 O O . GLN A 1 199 ? 19.577 -4.324 -8.763 1.00 94.88 199 GLN A O 1
ATOM 1609 N N . SER A 1 200 ? 18.710 -4.162 -10.830 1.00 94.12 200 SER A N 1
ATOM 1610 C CA . SER A 1 200 ? 18.108 -2.834 -10.655 1.00 94.12 200 SER A CA 1
ATOM 1611 C C . SER A 1 200 ? 17.146 -2.803 -9.468 1.00 94.12 200 SER A C 1
ATOM 1613 O O . SER A 1 200 ? 17.200 -1.890 -8.642 1.00 94.12 200 SER A O 1
ATOM 1615 N N . TYR A 1 201 ? 16.315 -3.839 -9.309 1.00 93.56 201 TYR A N 1
ATOM 1616 C CA . TYR A 1 201 ? 15.405 -3.958 -8.170 1.00 93.56 201 TYR A CA 1
ATOM 1617 C C . TYR A 1 201 ? 16.142 -4.086 -6.829 1.00 93.56 201 TYR A C 1
ATOM 1619 O O . TYR A 1 201 ? 15.779 -3.414 -5.861 1.00 93.56 201 TYR A O 1
ATOM 1627 N N . GLN A 1 202 ? 17.196 -4.908 -6.755 1.00 92.31 202 GLN A N 1
ATOM 1628 C CA . GLN A 1 202 ? 18.000 -5.027 -5.533 1.00 92.31 202 GLN A CA 1
ATOM 1629 C C . GLN A 1 202 ? 18.736 -3.725 -5.207 1.00 92.31 202 GLN A C 1
ATOM 1631 O O . GLN A 1 202 ? 18.726 -3.296 -4.051 1.00 92.31 202 GLN A O 1
ATOM 1636 N N . THR A 1 203 ? 19.303 -3.055 -6.212 1.00 91.31 203 THR A N 1
ATOM 1637 C CA . THR A 1 203 ? 19.934 -1.742 -6.047 1.00 91.31 203 THR A CA 1
ATOM 1638 C C . THR A 1 203 ? 18.929 -0.717 -5.536 1.00 91.31 203 THR A C 1
ATOM 1640 O O . THR A 1 203 ? 19.237 0.002 -4.588 1.00 91.31 203 THR A O 1
ATOM 1643 N N . LEU A 1 204 ? 17.704 -0.688 -6.074 1.00 89.62 204 LEU A N 1
ATOM 1644 C CA . LEU A 1 204 ? 16.644 0.206 -5.600 1.00 89.62 204 LEU A CA 1
ATOM 1645 C C . LEU A 1 204 ? 16.293 -0.069 -4.129 1.00 89.62 204 LEU A C 1
ATOM 1647 O O . LEU A 1 204 ? 16.230 0.857 -3.320 1.00 89.62 204 LEU A O 1
ATOM 1651 N N . LYS A 1 205 ? 16.116 -1.346 -3.763 1.00 88.62 205 LYS A N 1
ATOM 1652 C CA . LYS A 1 205 ? 15.821 -1.776 -2.385 1.00 88.62 205 LYS A CA 1
ATOM 1653 C C . LYS A 1 205 ? 16.948 -1.388 -1.424 1.00 88.62 205 LYS A C 1
ATOM 1655 O O . LYS A 1 205 ? 16.682 -0.969 -0.297 1.00 88.62 205 LYS A O 1
ATOM 1660 N N . GLN A 1 206 ? 18.204 -1.499 -1.855 1.00 86.75 206 GLN A N 1
ATOM 1661 C CA . GLN A 1 206 ? 19.367 -1.116 -1.058 1.00 86.75 206 GLN A CA 1
ATOM 1662 C C . GLN A 1 206 ? 19.511 0.404 -0.936 1.00 86.75 206 GLN A C 1
ATOM 1664 O O . GLN A 1 206 ? 19.716 0.897 0.173 1.00 86.75 206 GLN A O 1
ATOM 1669 N N . ALA A 1 207 ? 19.326 1.149 -2.027 1.00 83.69 207 ALA A N 1
ATOM 1670 C CA . ALA A 1 207 ? 19.326 2.608 -2.020 1.00 83.69 207 ALA A CA 1
ATOM 1671 C C . ALA A 1 207 ? 18.251 3.155 -1.068 1.00 83.69 207 ALA A C 1
ATOM 1673 O O . ALA A 1 207 ? 18.532 4.037 -0.260 1.00 83.69 207 ALA A O 1
ATOM 1674 N N . TYR A 1 208 ? 17.061 2.547 -1.062 1.00 80.81 208 TYR A N 1
ATOM 1675 C CA . TYR A 1 208 ? 15.984 2.912 -0.143 1.00 80.81 208 TYR A CA 1
ATOM 1676 C C . TYR A 1 208 ? 16.306 2.677 1.337 1.00 80.81 208 TYR A C 1
ATOM 1678 O O . TYR A 1 208 ? 15.857 3.426 2.206 1.00 80.81 208 TYR A O 1
ATOM 1686 N N . ARG A 1 209 ? 17.085 1.637 1.653 1.00 78.38 209 ARG A N 1
ATOM 1687 C CA . ARG A 1 209 ? 17.541 1.390 3.030 1.00 78.38 209 ARG A CA 1
ATOM 1688 C C . ARG A 1 209 ? 18.524 2.457 3.511 1.00 78.38 209 ARG A C 1
ATOM 1690 O O . ARG A 1 209 ? 18.551 2.736 4.704 1.00 78.38 209 ARG A O 1
ATOM 1697 N N . LEU A 1 210 ? 19.325 3.017 2.604 1.00 78.88 210 LEU A N 1
ATOM 1698 C CA . LEU A 1 210 ? 20.352 4.015 2.914 1.00 78.88 210 LEU A CA 1
ATOM 1699 C C . LEU A 1 210 ? 19.792 5.443 2.945 1.00 78.88 210 LEU A C 1
ATOM 1701 O O . LEU A 1 210 ? 20.149 6.210 3.835 1.00 78.88 210 LEU A O 1
ATOM 1705 N N . ASP A 1 211 ? 18.889 5.778 2.023 1.00 77.50 211 ASP A N 1
ATOM 1706 C CA . ASP A 1 211 ? 18.142 7.039 2.008 1.00 77.50 211 ASP A CA 1
ATOM 1707 C C . ASP A 1 211 ? 16.626 6.768 1.930 1.00 77.50 211 ASP A C 1
ATOM 1709 O O . ASP A 1 211 ? 16.044 6.745 0.843 1.00 77.50 211 ASP A O 1
ATOM 1713 N N . PRO A 1 212 ? 15.947 6.609 3.082 1.00 69.31 212 PRO A N 1
ATOM 1714 C CA . PRO A 1 212 ? 14.498 6.411 3.150 1.00 69.31 212 PRO A CA 1
ATOM 1715 C C . PRO A 1 212 ? 13.659 7.531 2.528 1.00 69.31 212 PRO A C 1
ATOM 1717 O O . PRO A 1 212 ? 12.466 7.339 2.276 1.00 69.31 212 PRO A O 1
ATOM 1720 N N . LEU A 1 213 ? 14.246 8.718 2.345 1.00 69.38 213 LEU A N 1
ATOM 1721 C CA . LEU A 1 213 ? 13.563 9.876 1.776 1.00 69.38 213 LEU A CA 1
ATOM 1722 C C . LEU A 1 213 ? 13.730 9.958 0.265 1.00 69.38 213 LEU A C 1
ATOM 1724 O O . LEU A 1 213 ? 12.999 10.732 -0.358 1.00 69.38 213 LEU A O 1
ATOM 1728 N N . LEU A 1 214 ? 14.616 9.127 -0.299 1.00 67.44 214 LEU A N 1
ATOM 1729 C CA . LEU A 1 214 ? 14.887 9.018 -1.728 1.00 67.44 214 LEU A CA 1
ATOM 1730 C C . LEU A 1 214 ? 15.139 10.389 -2.362 1.00 67.44 214 LEU A C 1
ATOM 1732 O O . LEU A 1 214 ? 14.544 10.764 -3.371 1.00 67.44 214 LEU A O 1
ATOM 1736 N N . THR A 1 215 ? 15.995 11.167 -1.712 1.00 67.00 215 THR A N 1
ATOM 1737 C CA . THR A 1 215 ? 16.299 12.549 -2.093 1.00 67.00 215 THR A CA 1
ATOM 1738 C C . THR A 1 215 ? 17.449 12.647 -3.088 1.00 67.00 215 THR A C 1
ATOM 1740 O O . THR A 1 215 ? 17.662 13.710 -3.672 1.00 67.00 215 THR A O 1
ATOM 1743 N N . THR A 1 216 ? 18.185 11.556 -3.307 1.00 67.38 216 THR A N 1
ATOM 1744 C CA . THR A 1 216 ? 19.357 11.539 -4.183 1.00 67.38 216 THR A CA 1
ATOM 1745 C C . THR A 1 216 ? 18.997 11.302 -5.650 1.00 67.38 216 THR A C 1
ATOM 1747 O O . THR A 1 216 ? 18.071 10.567 -5.995 1.00 67.38 216 THR A O 1
ATOM 1750 N N . LEU A 1 217 ? 19.785 11.911 -6.542 1.00 71.12 217 LEU A N 1
ATOM 1751 C CA . LEU A 1 217 ? 19.663 11.737 -7.993 1.00 71.12 217 LEU A CA 1
ATOM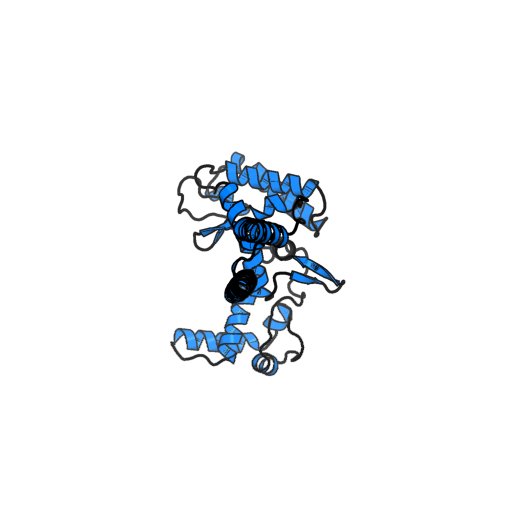 1752 C C . LEU A 1 217 ? 19.898 10.278 -8.432 1.00 71.12 217 LEU A C 1
ATOM 1754 O O . LEU A 1 217 ? 19.285 9.819 -9.392 1.00 71.12 217 LEU A O 1
ATOM 1758 N N . GLU A 1 218 ? 20.746 9.544 -7.709 1.00 76.44 218 GLU A N 1
ATOM 1759 C CA . GLU A 1 218 ? 21.084 8.142 -7.989 1.00 76.44 218 GLU A CA 1
ATOM 1760 C C . GLU A 1 218 ? 19.857 7.226 -7.911 1.00 76.44 218 GLU A C 1
ATOM 1762 O O . GLU A 1 218 ? 19.667 6.363 -8.766 1.00 76.44 218 GLU A O 1
ATOM 1767 N N . VAL A 1 219 ? 18.968 7.455 -6.940 1.00 78.75 219 VAL A N 1
ATOM 1768 C CA . VAL A 1 219 ? 17.719 6.691 -6.815 1.00 78.75 219 VAL A CA 1
ATOM 1769 C C . VAL A 1 219 ? 16.840 6.904 -8.041 1.00 78.75 219 VAL A C 1
ATOM 1771 O O . VAL A 1 219 ? 16.285 5.940 -8.563 1.00 78.75 219 VAL A O 1
ATOM 1774 N N . GLY A 1 220 ? 16.733 8.149 -8.513 1.00 83.31 220 GLY A N 1
ATOM 1775 C CA . GLY A 1 220 ? 15.950 8.470 -9.704 1.00 83.31 220 GLY A CA 1
ATOM 1776 C C . GLY A 1 220 ? 16.461 7.740 -10.946 1.00 83.31 220 GLY A C 1
ATOM 1777 O O . GLY A 1 220 ? 15.664 7.233 -11.727 1.00 83.31 220 GLY A O 1
ATOM 1778 N N . GLN A 1 221 ? 17.781 7.603 -11.094 1.00 87.81 221 GLN A N 1
ATOM 1779 C CA . GLN A 1 221 ? 18.390 6.865 -12.208 1.00 87.81 221 GLN A CA 1
ATOM 1780 C C . GLN A 1 221 ? 18.115 5.358 -12.136 1.00 87.81 221 GLN A C 1
ATOM 1782 O O . GLN A 1 221 ? 17.784 4.741 -13.149 1.00 87.81 221 GLN A O 1
ATOM 1787 N N . VAL A 1 222 ? 18.214 4.759 -10.945 1.00 89.88 222 VAL A N 1
ATOM 1788 C CA . VAL A 1 222 ? 17.908 3.331 -10.749 1.00 89.88 222 VAL A CA 1
ATOM 1789 C C . VAL A 1 222 ? 16.418 3.060 -10.967 1.00 89.88 222 VAL A C 1
ATOM 1791 O O . VAL A 1 222 ? 16.057 2.072 -11.601 1.00 89.88 222 VAL A O 1
ATOM 1794 N N . ALA A 1 223 ? 15.550 3.951 -10.485 1.00 90.31 223 ALA A N 1
ATOM 1795 C CA . ALA A 1 223 ? 14.109 3.873 -10.693 1.00 90.31 223 ALA A CA 1
ATOM 1796 C C . ALA A 1 223 ? 13.734 3.954 -12.181 1.00 90.31 223 ALA A C 1
ATOM 1798 O O . ALA A 1 223 ? 12.917 3.164 -12.649 1.00 90.31 223 ALA A O 1
ATOM 1799 N N . GLU A 1 224 ? 14.356 4.873 -12.920 1.00 92.25 224 GLU A N 1
ATOM 1800 C CA . GLU A 1 224 ? 14.169 5.013 -14.365 1.00 92.25 224 GLU A CA 1
ATOM 1801 C C . GLU A 1 224 ? 14.657 3.770 -15.120 1.00 92.25 224 GLU A C 1
ATOM 1803 O O . GLU A 1 224 ? 13.947 3.247 -15.976 1.00 92.25 224 GLU A O 1
ATOM 1808 N N . THR A 1 225 ? 15.825 3.238 -14.752 1.00 94.44 225 THR A N 1
ATOM 1809 C CA . THR A 1 225 ? 16.366 2.005 -15.350 1.00 94.44 225 THR A CA 1
ATOM 1810 C C . THR A 1 225 ? 15.411 0.831 -15.135 1.00 94.44 225 THR A C 1
ATOM 1812 O O . THR A 1 225 ? 15.034 0.159 -16.092 1.00 94.44 225 THR A O 1
ATOM 1815 N N . LEU A 1 226 ? 14.934 0.640 -13.899 1.00 94.69 226 LEU A N 1
ATOM 1816 C CA . LEU A 1 226 ? 13.971 -0.411 -13.567 1.00 94.69 226 LEU A CA 1
ATOM 1817 C C . LEU A 1 226 ? 12.674 -0.275 -14.380 1.00 94.69 226 LEU A C 1
ATOM 1819 O O . LEU A 1 226 ? 12.126 -1.267 -14.862 1.00 94.69 226 LEU A O 1
ATOM 1823 N N . HIS A 1 227 ? 12.176 0.953 -14.533 1.00 94.81 227 HIS A N 1
ATOM 1824 C CA . HIS A 1 227 ? 10.982 1.237 -15.321 1.00 94.81 227 HIS A CA 1
ATOM 1825 C C . HIS A 1 227 ? 11.177 0.860 -16.800 1.00 94.81 227 HIS A C 1
ATOM 1827 O O . HIS A 1 227 ? 10.326 0.185 -17.385 1.00 94.81 227 HIS A O 1
ATOM 1833 N N . GLN A 1 228 ? 12.312 1.239 -17.390 1.00 95.38 228 GLN A N 1
ATOM 1834 C CA . GLN A 1 228 ? 12.649 0.921 -18.779 1.00 95.38 228 GLN A CA 1
ATOM 1835 C C . GLN A 1 228 ? 12.818 -0.585 -19.007 1.00 95.38 228 GLN A C 1
ATOM 1837 O O . GLN A 1 228 ? 12.306 -1.111 -19.994 1.00 95.38 228 GLN A O 1
ATOM 1842 N N . GLU A 1 229 ? 13.474 -1.292 -18.086 1.00 96.38 229 GLU A N 1
ATOM 1843 C CA . GLU A 1 229 ? 13.643 -2.748 -18.146 1.00 96.38 229 GLU A CA 1
ATOM 1844 C C . GLU A 1 229 ? 12.290 -3.474 -18.123 1.00 96.38 229 GLU A C 1
ATOM 1846 O O . GLU A 1 229 ? 12.052 -4.353 -18.951 1.00 96.38 229 GLU A O 1
ATOM 1851 N N . LEU A 1 230 ? 11.364 -3.070 -17.243 1.00 96.62 230 LEU A N 1
ATOM 1852 C CA . LEU A 1 230 ? 10.009 -3.636 -17.194 1.00 96.62 230 LEU A CA 1
ATOM 1853 C C . LEU A 1 230 ? 9.224 -3.389 -18.486 1.00 96.62 230 LEU A C 1
ATOM 1855 O O . LEU A 1 230 ? 8.572 -4.305 -18.994 1.00 96.62 230 LEU A O 1
ATOM 1859 N N . ALA A 1 231 ? 9.299 -2.172 -19.029 1.00 95.69 231 ALA A N 1
ATOM 1860 C CA . ALA A 1 231 ? 8.637 -1.823 -20.282 1.00 95.69 231 ALA A CA 1
ATOM 1861 C C . ALA A 1 231 ? 9.222 -2.592 -21.481 1.00 95.69 231 ALA A C 1
ATOM 1863 O O . ALA A 1 231 ? 8.481 -2.991 -22.383 1.00 95.69 231 ALA A O 1
ATOM 1864 N N . ALA A 1 232 ? 10.535 -2.845 -21.477 1.00 96.19 232 ALA A N 1
ATOM 1865 C CA . ALA A 1 232 ? 11.236 -3.561 -22.538 1.00 96.19 232 ALA A CA 1
ATOM 1866 C C . ALA A 1 232 ? 10.914 -5.065 -22.586 1.00 96.19 232 ALA A C 1
ATOM 1868 O O . ALA A 1 232 ? 11.006 -5.660 -23.660 1.00 96.19 232 ALA A O 1
ATOM 1869 N N . LEU A 1 233 ? 10.508 -5.682 -21.467 1.00 96.25 233 LEU A N 1
ATOM 1870 C CA . LEU A 1 233 ? 10.158 -7.109 -21.429 1.00 96.25 233 LEU A CA 1
ATOM 1871 C C . LEU A 1 233 ? 8.950 -7.453 -22.307 1.00 96.25 233 LEU A C 1
ATOM 1873 O O . LEU A 1 233 ? 8.939 -8.493 -22.963 1.00 96.25 233 LEU A O 1
ATOM 1877 N N . SER A 1 234 ? 7.930 -6.591 -22.328 1.00 96.06 234 SER A N 1
ATOM 1878 C CA . SER A 1 234 ? 6.761 -6.781 -23.188 1.00 96.06 234 SER A CA 1
ATOM 1879 C C . SER A 1 234 ? 6.192 -5.443 -23.676 1.00 96.06 234 SER A C 1
ATOM 1881 O O . SER A 1 234 ? 5.186 -4.964 -23.144 1.00 96.06 234 SER A O 1
ATOM 1883 N N . PRO A 1 235 ? 6.799 -4.831 -24.710 1.00 95.00 235 PRO A N 1
ATOM 1884 C CA . PRO A 1 235 ? 6.434 -3.488 -25.170 1.00 95.00 235 PRO A CA 1
ATOM 1885 C C . PRO A 1 235 ? 4.997 -3.369 -25.698 1.00 95.00 235 PRO A C 1
ATOM 1887 O O . PRO A 1 235 ? 4.414 -2.287 -25.679 1.00 95.00 235 PRO A O 1
ATOM 1890 N N . GLU A 1 236 ? 4.416 -4.470 -26.183 1.00 93.75 236 GLU A N 1
ATOM 1891 C CA . GLU A 1 236 ? 3.037 -4.498 -26.687 1.00 93.75 236 GLU A CA 1
ATOM 1892 C C . GLU A 1 236 ? 1.991 -4.583 -25.563 1.00 93.75 236 GLU A C 1
ATOM 1894 O O . GLU A 1 236 ? 0.863 -4.113 -25.729 1.00 93.75 236 GLU A O 1
ATOM 1899 N N . ILE A 1 237 ? 2.350 -5.170 -24.414 1.00 95.25 237 ILE A N 1
ATOM 1900 C CA . ILE A 1 237 ? 1.436 -5.428 -23.285 1.00 95.25 237 ILE A CA 1
ATOM 1901 C C . ILE A 1 237 ? 1.609 -4.399 -22.173 1.00 95.25 237 ILE A C 1
ATOM 1903 O O . ILE A 1 237 ? 0.637 -4.064 -21.481 1.00 95.25 237 ILE A O 1
ATOM 1907 N N . TYR A 1 238 ? 2.832 -3.910 -21.978 1.00 96.12 238 TYR A N 1
ATOM 1908 C CA . TYR A 1 238 ? 3.128 -2.889 -20.992 1.00 96.12 238 TYR A CA 1
ATOM 1909 C C . TYR A 1 238 ? 2.428 -1.573 -21.384 1.00 96.12 238 TYR A C 1
ATOM 1911 O O . TYR A 1 238 ? 2.495 -1.151 -22.543 1.00 96.12 238 TYR A O 1
ATOM 1919 N N . PRO A 1 239 ? 1.700 -0.910 -20.466 1.00 95.12 239 PRO A N 1
ATOM 1920 C CA . PRO A 1 239 ? 0.999 0.323 -20.801 1.00 95.12 239 PRO A CA 1
ATOM 1921 C C . PRO A 1 239 ? 1.974 1.427 -21.214 1.00 95.12 239 PRO A C 1
ATOM 1923 O O . PRO A 1 239 ? 3.012 1.612 -20.591 1.00 95.12 239 PRO A O 1
ATOM 1926 N N . LYS A 1 240 ? 1.602 2.224 -22.220 1.00 93.81 240 LYS A N 1
ATOM 1927 C CA . LYS A 1 240 ? 2.394 3.396 -22.618 1.00 93.81 240 LYS A CA 1
ATOM 1928 C C . LYS A 1 240 ? 2.485 4.404 -21.470 1.00 93.81 240 LYS A C 1
ATOM 1930 O O . LYS A 1 240 ? 1.465 4.708 -20.845 1.00 93.81 240 LYS A O 1
ATOM 1935 N N . ASP A 1 241 ? 3.638 5.042 -21.312 1.00 90.44 241 ASP A N 1
ATOM 1936 C CA . ASP A 1 241 ? 3.883 6.043 -20.263 1.00 90.44 241 ASP A CA 1
ATOM 1937 C C . ASP A 1 241 ? 2.856 7.173 -20.261 1.00 90.44 241 ASP A C 1
ATOM 1939 O O . ASP A 1 241 ? 2.384 7.591 -19.210 1.00 90.44 241 ASP A O 1
ATOM 1943 N N . SER A 1 242 ? 2.411 7.627 -21.434 1.00 90.19 242 SER A N 1
ATOM 1944 C CA . SER A 1 242 ? 1.384 8.673 -21.547 1.00 90.19 242 SER A CA 1
ATOM 1945 C C . SER A 1 242 ? 0.018 8.269 -20.976 1.00 90.19 242 SER A C 1
ATOM 1947 O O . SER A 1 242 ? -0.781 9.126 -20.588 1.00 90.19 242 SER A O 1
ATOM 1949 N N . VAL A 1 243 ? -0.287 6.969 -20.923 1.00 92.62 243 VAL A N 1
ATOM 1950 C CA . VAL A 1 243 ? -1.492 6.443 -20.269 1.00 92.62 243 VAL A CA 1
ATOM 1951 C C . VAL A 1 243 ? -1.308 6.472 -18.754 1.00 92.62 243 VAL A C 1
ATOM 1953 O O . VAL A 1 243 ? -2.184 6.980 -18.057 1.00 92.62 243 VAL A O 1
ATOM 1956 N N . LEU A 1 244 ? -0.157 6.009 -18.262 1.00 93.25 244 LEU A N 1
ATOM 1957 C CA . LEU A 1 244 ? 0.168 5.971 -16.833 1.00 93.25 244 LEU A CA 1
ATOM 1958 C C . LEU A 1 244 ? 0.260 7.388 -16.247 1.00 93.25 244 LEU A C 1
ATOM 1960 O O . LEU A 1 244 ? -0.422 7.694 -15.272 1.00 93.25 244 LEU A O 1
ATOM 1964 N N . GLN A 1 245 ? 0.985 8.291 -16.911 1.00 91.69 245 GLN A N 1
ATOM 1965 C CA . GLN A 1 245 ? 1.119 9.703 -16.535 1.00 91.69 245 GLN A CA 1
ATOM 1966 C C . GLN A 1 245 ? -0.228 10.427 -16.467 1.00 91.69 245 GLN A C 1
ATOM 1968 O O . GLN A 1 245 ? -0.481 11.227 -15.569 1.00 91.69 245 GLN A O 1
ATOM 1973 N N . ARG A 1 246 ? -1.144 10.139 -17.397 1.00 89.19 246 ARG A N 1
ATOM 1974 C CA . ARG A 1 246 ? -2.486 10.732 -17.373 1.00 89.19 246 ARG A CA 1
ATOM 1975 C C . ARG A 1 246 ? -3.271 10.317 -16.133 1.00 89.19 246 ARG A C 1
ATOM 1977 O O . ARG A 1 246 ? -3.979 11.152 -15.576 1.00 89.19 246 ARG A O 1
ATOM 1984 N N . GLU A 1 247 ? -3.153 9.065 -15.702 1.00 89.56 247 GLU A N 1
ATOM 1985 C CA . GLU A 1 247 ? -3.803 8.596 -14.478 1.00 89.56 247 GLU A CA 1
ATOM 1986 C C . GLU A 1 247 ? -3.170 9.226 -13.228 1.00 89.56 247 GLU A C 1
ATOM 1988 O O . GLU A 1 247 ? -3.903 9.714 -12.367 1.00 89.56 247 GLU A O 1
ATOM 1993 N N . VAL A 1 248 ? -1.835 9.322 -13.168 1.00 89.44 248 VAL A N 1
ATOM 1994 C CA . VAL A 1 248 ? -1.115 10.037 -12.095 1.00 89.44 248 VAL A CA 1
ATOM 1995 C C . VAL A 1 248 ? -1.600 11.488 -11.990 1.00 89.44 248 VAL A C 1
ATOM 1997 O O . VAL A 1 248 ? -2.001 11.948 -10.917 1.00 89.44 248 VAL A O 1
ATOM 2000 N N . ASN A 1 249 ? -1.665 12.194 -13.120 1.00 87.81 249 ASN A N 1
ATOM 2001 C CA . ASN A 1 249 ? -2.111 13.585 -13.187 1.00 87.81 249 ASN A CA 1
ATOM 2002 C C . ASN A 1 249 ? -3.591 13.753 -12.818 1.00 87.81 249 ASN A C 1
ATOM 2004 O O . ASN A 1 249 ? -3.962 14.694 -12.115 1.00 87.81 249 ASN A O 1
ATOM 2008 N N . PHE A 1 250 ? -4.457 12.836 -13.252 1.00 84.88 250 PHE A N 1
ATOM 2009 C CA . PHE A 1 250 ? -5.872 12.855 -12.880 1.00 84.88 250 PHE A CA 1
ATOM 2010 C C . PHE A 1 250 ? -6.056 12.668 -11.365 1.00 84.88 250 PHE A C 1
ATOM 2012 O O . PHE A 1 250 ? -6.800 13.417 -10.721 1.00 84.88 250 PHE A O 1
ATOM 2019 N N . SER A 1 251 ? -5.328 11.711 -10.787 1.00 83.38 251 SER A N 1
ATOM 2020 C CA . SER A 1 251 ? -5.332 11.415 -9.353 1.00 83.38 251 SER A CA 1
ATOM 2021 C C . SER A 1 251 ? -4.793 12.578 -8.515 1.00 83.38 251 SER A C 1
ATOM 2023 O O . SER A 1 251 ? -5.374 12.917 -7.478 1.00 83.38 251 SER A O 1
ATOM 2025 N N . SER A 1 252 ? -3.719 13.234 -8.964 1.00 82.62 252 SER A N 1
ATOM 2026 C CA . SER A 1 252 ? -3.133 14.388 -8.274 1.00 82.62 252 SER A CA 1
ATOM 2027 C C . SER A 1 252 ? -4.020 15.637 -8.370 1.00 82.62 252 SER A C 1
ATOM 2029 O O . SER A 1 252 ? -4.155 16.383 -7.394 1.00 82.62 252 SER A O 1
ATOM 2031 N N . PHE A 1 253 ? -4.709 15.836 -9.500 1.00 81.31 253 PHE A N 1
ATOM 2032 C CA . PHE A 1 253 ? -5.595 16.978 -9.705 1.00 81.31 253 PHE A CA 1
ATOM 2033 C C . PHE A 1 253 ? -6.811 16.965 -8.767 1.00 81.31 253 PHE A C 1
ATOM 2035 O O . PHE A 1 253 ? -7.273 18.042 -8.377 1.00 81.31 253 PHE A O 1
ATOM 2042 N N . ARG A 1 254 ? -7.294 15.782 -8.358 1.00 79.12 254 ARG A N 1
ATOM 2043 C CA . ARG A 1 254 ? -8.473 15.591 -7.487 1.00 79.12 254 ARG A CA 1
ATOM 2044 C C . ARG A 1 254 ? -9.699 16.390 -7.982 1.00 79.12 254 ARG A C 1
ATOM 2046 O O . ARG A 1 254 ? -10.212 17.246 -7.256 1.00 79.12 254 ARG A O 1
ATOM 2053 N N . PRO A 1 255 ? -10.194 16.133 -9.207 1.00 76.81 255 PRO A N 1
ATOM 2054 C CA . PRO A 1 255 ? -11.233 16.952 -9.837 1.00 76.81 255 PRO A CA 1
ATOM 2055 C C . PRO A 1 255 ? -12.510 17.043 -8.996 1.00 76.81 255 PRO A C 1
ATOM 2057 O O . PRO A 1 255 ? -13.060 18.127 -8.827 1.00 76.81 255 PRO A O 1
ATOM 2060 N N . PHE A 1 256 ? -12.945 15.936 -8.392 1.00 80.19 256 PHE A N 1
ATOM 2061 C CA . PHE A 1 256 ? -14.187 15.887 -7.616 1.00 80.19 256 PHE A CA 1
ATOM 2062 C C . PHE A 1 256 ? -14.134 16.710 -6.324 1.00 80.19 256 PHE A C 1
ATOM 2064 O O . PHE A 1 256 ? -15.112 17.370 -5.983 1.00 80.19 256 PHE A O 1
ATOM 2071 N N . SER A 1 257 ? -12.989 16.758 -5.634 1.00 78.56 257 SER A N 1
ATOM 2072 C CA . SER A 1 257 ? -12.854 17.588 -4.426 1.00 78.56 257 SER A CA 1
ATOM 2073 C C . SER A 1 257 ? -12.767 19.084 -4.745 1.00 78.56 257 SER A C 1
ATOM 2075 O O . SER A 1 257 ? -13.025 19.920 -3.878 1.00 78.56 257 SER A O 1
ATOM 2077 N N . LYS A 1 258 ? -12.421 19.430 -5.992 1.00 81.69 258 LYS A N 1
ATOM 2078 C CA . LYS A 1 258 ? -12.383 20.805 -6.506 1.00 81.69 258 LYS A CA 1
ATOM 2079 C C . LYS A 1 258 ? -13.655 21.205 -7.257 1.00 81.69 258 LYS A C 1
ATOM 2081 O O . LYS A 1 258 ? -13.875 22.398 -7.436 1.00 81.69 258 LYS A O 1
ATOM 2086 N N . ALA A 1 259 ? -14.502 20.254 -7.654 1.00 84.75 259 ALA A N 1
ATOM 2087 C CA . ALA A 1 259 ? -15.683 20.506 -8.479 1.00 84.75 259 ALA A CA 1
ATOM 2088 C C . ALA A 1 259 ? -16.616 21.552 -7.857 1.00 84.75 259 ALA A C 1
ATOM 2090 O O . ALA A 1 259 ? -17.051 22.471 -8.543 1.00 84.75 259 ALA A O 1
ATOM 2091 N N . TRP A 1 260 ? -16.853 21.486 -6.544 1.00 86.25 260 TRP A N 1
ATOM 2092 C CA . TRP A 1 260 ? -17.686 22.473 -5.850 1.00 86.25 260 TRP A CA 1
ATOM 2093 C C . TRP A 1 260 ? -17.113 23.897 -5.928 1.00 86.25 260 TRP A C 1
ATOM 2095 O O . TRP A 1 260 ? -17.882 24.847 -6.022 1.00 86.25 260 TRP A O 1
ATOM 2105 N N . LYS A 1 261 ? -15.779 24.059 -5.946 1.00 86.00 261 LYS A N 1
ATOM 2106 C CA . LYS A 1 261 ? -15.133 25.372 -6.114 1.00 86.00 261 LYS A CA 1
ATOM 2107 C C . LYS A 1 261 ? -15.425 25.928 -7.502 1.00 86.00 261 LYS A C 1
ATOM 2109 O O . LYS A 1 261 ? -15.746 27.102 -7.631 1.00 86.00 261 LYS A O 1
ATOM 2114 N N . ILE A 1 262 ? -15.363 25.071 -8.522 1.00 84.38 262 ILE A N 1
ATOM 2115 C CA . ILE A 1 262 ? -15.696 25.435 -9.905 1.00 84.38 262 ILE A CA 1
ATOM 2116 C C . ILE A 1 262 ? -17.177 25.821 -10.007 1.00 84.38 262 ILE A C 1
ATOM 2118 O O . ILE A 1 262 ? -17.488 26.861 -10.581 1.00 84.38 262 ILE A O 1
ATOM 2122 N N . TYR A 1 263 ? -18.085 25.053 -9.395 1.00 87.69 263 TYR A N 1
ATOM 2123 C CA . TYR A 1 263 ? -19.510 25.400 -9.349 1.00 87.69 263 TYR A CA 1
ATOM 2124 C C . TYR A 1 263 ? -19.774 26.718 -8.608 1.00 87.69 263 TYR A C 1
ATOM 2126 O O . TYR A 1 263 ? -20.548 27.539 -9.093 1.00 87.69 263 TYR A O 1
ATOM 2134 N N . ALA A 1 264 ? -19.107 26.959 -7.475 1.00 86.62 264 ALA A N 1
ATOM 2135 C CA . ALA A 1 264 ? -19.231 28.207 -6.723 1.00 86.62 264 ALA A CA 1
ATOM 2136 C C . ALA A 1 264 ? -18.756 29.416 -7.543 1.00 86.62 264 ALA A C 1
ATOM 2138 O O . ALA A 1 264 ? -19.421 30.447 -7.578 1.00 86.62 264 ALA A O 1
ATOM 2139 N N . ILE A 1 265 ? -17.642 29.272 -8.261 1.00 87.69 265 ILE A N 1
ATOM 2140 C CA . ILE A 1 265 ? -17.144 30.288 -9.191 1.00 87.69 265 ILE A CA 1
ATOM 2141 C C . ILE A 1 265 ? -18.149 30.529 -10.322 1.00 87.69 265 ILE A C 1
ATOM 2143 O O . ILE A 1 265 ? -18.469 31.678 -10.611 1.00 87.69 265 ILE A O 1
ATOM 2147 N N . ALA A 1 266 ? -18.659 29.472 -10.958 1.00 86.69 266 ALA A N 1
ATOM 2148 C CA . ALA A 1 266 ? -19.632 29.600 -12.040 1.00 86.69 266 ALA A CA 1
ATOM 2149 C C . ALA A 1 266 ? -20.907 30.321 -11.571 1.00 86.69 266 ALA A C 1
ATOM 2151 O O . ALA A 1 266 ? -21.425 31.181 -12.283 1.00 86.69 266 ALA A O 1
ATOM 2152 N N . LEU A 1 267 ? -21.364 30.036 -10.346 1.00 90.12 267 LEU A N 1
ATOM 2153 C CA . LEU A 1 267 ? -22.477 30.739 -9.713 1.00 90.12 267 LEU A CA 1
ATOM 2154 C C . LEU A 1 267 ? -22.160 32.225 -9.488 1.00 90.12 267 LEU A C 1
ATOM 2156 O O . LEU A 1 267 ? -22.993 33.071 -9.796 1.00 90.12 267 LEU A O 1
ATOM 2160 N N . LEU A 1 268 ? -20.960 32.563 -9.006 1.00 88.56 268 LEU A N 1
ATOM 2161 C CA . LEU A 1 268 ? -20.538 33.960 -8.841 1.00 88.56 268 LEU A CA 1
ATOM 2162 C C . LEU A 1 268 ? -20.496 34.708 -10.180 1.00 88.56 268 LEU A C 1
ATOM 2164 O O . LEU A 1 268 ? -20.979 35.836 -10.264 1.00 88.56 268 LEU A O 1
ATOM 2168 N N . VAL A 1 269 ? -19.974 34.078 -11.236 1.00 87.25 269 VAL A N 1
ATOM 2169 C CA . VAL A 1 269 ? -19.960 34.654 -12.591 1.00 87.25 269 VAL A CA 1
ATOM 2170 C C . VAL A 1 269 ? -21.383 34.883 -13.102 1.00 87.25 269 VAL A C 1
ATOM 2172 O O . VAL A 1 269 ? -21.665 35.942 -13.664 1.00 87.25 269 VAL A O 1
ATOM 2175 N N . LEU A 1 270 ? -22.293 33.932 -12.869 1.00 86.81 270 LEU A N 1
ATOM 2176 C CA . LEU A 1 270 ? -23.706 34.070 -13.220 1.00 86.81 270 LEU A CA 1
ATOM 2177 C C . LEU A 1 270 ? -24.356 35.250 -12.481 1.00 86.81 270 LEU A C 1
ATOM 2179 O O . LEU A 1 270 ? -25.015 36.070 -13.116 1.00 86.81 270 LEU A O 1
ATOM 2183 N N . LEU A 1 271 ? -24.150 35.361 -11.164 1.00 85.31 271 LEU A N 1
ATOM 2184 C CA . LEU A 1 271 ? -24.709 36.444 -10.347 1.00 85.31 271 LEU A CA 1
ATOM 2185 C C . LEU A 1 271 ? -24.210 37.816 -10.807 1.00 85.31 271 LEU A C 1
ATOM 2187 O O . LEU A 1 271 ? -25.019 38.721 -11.002 1.00 85.31 271 LEU A O 1
ATOM 2191 N N . LEU A 1 272 ? -22.905 37.949 -11.061 1.00 85.75 272 LEU A N 1
ATOM 2192 C CA . LEU A 1 272 ? -22.332 39.179 -11.609 1.00 85.75 272 LEU A CA 1
ATOM 2193 C C . LEU A 1 272 ? -22.943 39.512 -12.975 1.00 85.75 272 LEU A C 1
ATOM 2195 O O . LEU A 1 272 ? -23.334 40.653 -13.205 1.00 85.75 272 LEU A O 1
ATOM 2199 N N . GLY A 1 273 ? -23.091 38.519 -13.857 1.00 81.81 273 GLY A N 1
ATOM 2200 C CA . GLY A 1 273 ? -23.723 38.690 -15.167 1.00 81.81 273 GLY A CA 1
ATOM 2201 C C . GLY A 1 273 ? -25.179 39.169 -15.095 1.00 81.81 273 GLY A C 1
ATOM 2202 O O . GLY A 1 273 ? -25.597 39.978 -15.923 1.00 81.81 273 GLY A O 1
ATOM 2203 N N . LEU A 1 274 ? -25.943 38.721 -14.094 1.00 81.00 274 LEU A N 1
ATOM 2204 C CA . LEU A 1 274 ? -27.321 39.168 -13.869 1.00 81.00 274 LEU A CA 1
ATOM 2205 C C . LEU A 1 274 ? -27.391 40.609 -13.345 1.00 81.00 274 LEU A C 1
ATOM 2207 O O . LEU A 1 274 ? -28.266 41.359 -13.778 1.00 81.00 274 LEU A O 1
ATOM 2211 N N . SER A 1 275 ? -26.459 41.025 -12.481 1.00 72.44 275 SER A N 1
ATOM 2212 C CA . SER A 1 275 ? -26.409 42.400 -11.963 1.00 72.44 275 SER A CA 1
ATOM 2213 C C . SER A 1 275 ? -26.178 43.440 -13.061 1.00 72.44 275 SER A C 1
ATOM 2215 O O . SER A 1 275 ? -26.762 44.517 -13.000 1.00 72.44 275 SER A O 1
ATOM 2217 N N . PHE A 1 276 ? -25.412 43.122 -14.110 1.00 66.44 276 PHE A N 1
ATOM 2218 C CA . PHE A 1 276 ? -25.229 44.041 -15.242 1.00 66.44 276 PHE A CA 1
ATOM 2219 C C . PHE A 1 276 ? -26.515 44.268 -16.052 1.00 66.44 276 PHE A C 1
ATOM 2221 O O . PHE A 1 276 ? -26.698 45.348 -16.602 1.00 66.44 276 PHE A O 1
ATOM 2228 N N . LYS A 1 277 ? -27.443 43.302 -16.084 1.00 57.47 277 LYS A N 1
ATOM 2229 C CA . LYS A 1 277 ? -28.697 43.421 -16.850 1.00 57.47 277 LYS A CA 1
ATOM 2230 C C . LYS A 1 277 ? -29.719 44.367 -16.200 1.00 57.47 277 LYS A C 1
ATOM 2232 O O . LYS A 1 277 ? -30.634 44.821 -16.877 1.00 57.47 277 LYS A O 1
ATOM 2237 N N . GLN A 1 278 ? -29.574 44.672 -14.908 1.00 54.72 278 GLN A N 1
ATOM 2238 C CA . GLN A 1 278 ? -30.447 45.614 -14.194 1.00 54.72 278 GLN A CA 1
ATOM 2239 C C . GLN A 1 278 ? -30.050 47.089 -14.387 1.00 54.72 278 GLN A C 1
ATOM 2241 O O . GLN A 1 278 ? -30.880 47.959 -14.143 1.00 54.72 278 GLN A O 1
ATOM 2246 N N . PHE A 1 279 ? -28.834 47.384 -14.861 1.00 52.19 279 PHE A N 1
ATOM 2247 C CA . PHE A 1 279 ? -28.370 48.764 -15.072 1.00 52.19 279 PHE A CA 1
ATOM 2248 C C . PHE A 1 279 ? -28.768 49.371 -16.433 1.00 52.19 279 PHE A C 1
ATOM 2250 O O . PHE A 1 279 ? -28.681 50.584 -16.581 1.00 52.19 279 PHE A O 1
ATOM 2257 N N . ASP A 1 280 ? -29.274 48.572 -17.381 1.00 54.53 280 ASP A N 1
ATOM 2258 C CA . ASP A 1 280 ? -29.711 49.025 -18.719 1.00 54.53 280 ASP A CA 1
ATOM 2259 C C . ASP A 1 280 ? -31.234 49.302 -18.826 1.00 54.53 280 ASP A C 1
ATOM 2261 O O . ASP A 1 280 ? -31.753 49.503 -19.919 1.00 54.53 280 ASP A O 1
ATOM 2265 N N . LEU A 1 281 ? -31.988 49.304 -17.715 1.00 48.91 281 LEU A N 1
ATOM 2266 C CA . LEU A 1 281 ? -33.450 49.538 -17.717 1.00 48.91 281 LEU A CA 1
ATOM 2267 C C . LEU A 1 281 ? -33.876 50.968 -17.321 1.00 48.91 281 LEU A C 1
ATOM 2269 O O . LEU A 1 281 ? -35.070 51.235 -17.208 1.00 48.91 281 LEU A O 1
ATOM 2273 N N . TYR A 1 282 ? -32.924 51.889 -17.137 1.00 49.31 282 TYR A N 1
ATOM 2274 C CA . TYR A 1 282 ? -33.177 53.306 -16.820 1.00 49.31 282 TYR A CA 1
ATOM 2275 C C . TYR A 1 282 ? -32.390 54.275 -17.727 1.00 49.31 282 TYR A C 1
ATOM 2277 O O . TYR A 1 282 ? -31.895 55.302 -17.260 1.00 49.31 282 TYR A O 1
ATOM 2285 N N . SER A 1 283 ? -32.278 53.963 -19.023 1.00 41.59 283 SER A N 1
ATOM 2286 C CA . SER A 1 283 ? -31.884 54.933 -20.060 1.00 41.59 283 SER A CA 1
ATOM 2287 C C . SER A 1 283 ? -32.968 55.069 -21.115 1.00 41.59 283 SER A C 1
ATOM 2289 O O . SER A 1 283 ? -33.364 54.001 -21.639 1.00 41.59 283 SER A O 1
#